Protein AF-A0A5N6Z029-F1 (afdb_monomer_lite)

Structure (mmCIF, N/CA/C/O backbone):
data_AF-A0A5N6Z029-F1
#
_entry.id   AF-A0A5N6Z029-F1
#
loop_
_atom_site.group_PDB
_atom_site.id
_atom_site.type_symbol
_atom_site.label_atom_id
_atom_site.label_alt_id
_atom_site.label_comp_id
_atom_site.label_asym_id
_atom_site.label_entity_id
_atom_site.label_seq_id
_atom_site.pdbx_PDB_ins_code
_atom_site.Cartn_x
_atom_site.Cartn_y
_atom_site.Cartn_z
_atom_site.occupancy
_atom_site.B_iso_or_equiv
_atom_site.auth_seq_id
_atom_site.auth_comp_id
_atom_site.auth_asym_id
_atom_site.auth_atom_id
_atom_site.pdbx_PDB_model_num
ATOM 1 N N . MET A 1 1 ? 11.934 7.387 -25.093 1.00 68.00 1 MET A N 1
ATOM 2 C CA . MET A 1 1 ? 11.137 6.535 -26.006 1.00 68.00 1 MET A CA 1
ATOM 3 C C . MET A 1 1 ? 11.506 5.071 -25.791 1.00 68.00 1 MET A C 1
ATOM 5 O O . MET A 1 1 ? 12.631 4.823 -25.368 1.00 68.00 1 MET A O 1
ATOM 9 N N . ALA A 1 2 ? 10.581 4.134 -26.029 1.00 79.44 2 ALA A N 1
ATOM 10 C CA . ALA A 1 2 ? 10.866 2.696 -25.966 1.00 79.44 2 ALA A CA 1
ATOM 11 C C . ALA A 1 2 ? 11.813 2.278 -27.101 1.00 79.44 2 ALA A C 1
ATOM 13 O O . ALA A 1 2 ? 11.759 2.839 -28.198 1.00 79.44 2 ALA A O 1
ATOM 14 N N . THR A 1 3 ? 12.687 1.305 -26.847 1.00 85.62 3 THR A N 1
ATOM 15 C CA . THR A 1 3 ? 13.602 0.797 -27.880 1.00 85.62 3 THR A CA 1
ATOM 16 C C . THR A 1 3 ? 12.872 -0.145 -28.841 1.00 85.62 3 THR A C 1
ATOM 18 O O . THR A 1 3 ? 11.828 -0.708 -28.508 1.00 85.62 3 THR A O 1
ATOM 21 N N . LYS A 1 4 ? 13.437 -0.370 -30.039 1.00 92.12 4 LYS A N 1
ATOM 22 C CA . LYS A 1 4 ? 12.912 -1.372 -30.989 1.00 92.12 4 LYS A CA 1
ATOM 23 C C . LYS A 1 4 ? 12.790 -2.758 -30.337 1.00 92.12 4 LYS A C 1
ATOM 25 O O . LYS A 1 4 ? 11.787 -3.435 -30.540 1.00 92.12 4 LYS A O 1
ATOM 30 N N . LEU A 1 5 ? 13.773 -3.129 -29.511 1.00 93.56 5 LEU A N 1
ATOM 31 C CA . LEU A 1 5 ? 13.782 -4.385 -28.760 1.00 93.56 5 LEU A CA 1
ATOM 32 C C . LEU A 1 5 ? 12.652 -4.456 -27.723 1.00 93.56 5 LEU A C 1
ATOM 34 O O . LEU A 1 5 ? 11.941 -5.453 -27.677 1.00 93.56 5 LEU A O 1
ATOM 38 N N . GLU A 1 6 ? 12.437 -3.398 -26.932 1.00 93.44 6 GLU A N 1
ATOM 39 C CA . GLU A 1 6 ? 11.331 -3.354 -25.962 1.00 93.44 6 GLU A CA 1
ATOM 40 C C . GLU A 1 6 ? 9.976 -3.537 -26.656 1.00 93.44 6 GLU A C 1
ATOM 42 O O . GLU A 1 6 ? 9.161 -4.352 -26.226 1.00 93.44 6 GLU A O 1
ATOM 47 N N . ASN A 1 7 ? 9.759 -2.834 -27.772 1.00 93.00 7 ASN A N 1
ATOM 48 C CA . ASN A 1 7 ? 8.523 -2.949 -28.545 1.00 93.00 7 ASN A CA 1
ATOM 49 C C . ASN A 1 7 ? 8.321 -4.363 -29.108 1.00 93.00 7 ASN A C 1
ATOM 51 O O . ASN A 1 7 ? 7.192 -4.850 -29.135 1.00 93.00 7 ASN A O 1
ATOM 55 N N . ALA A 1 8 ? 9.395 -5.032 -29.540 1.00 96.06 8 ALA A N 1
ATOM 56 C CA . ALA A 1 8 ? 9.330 -6.416 -30.000 1.00 96.06 8 ALA A CA 1
ATOM 57 C C . ALA A 1 8 ? 8.941 -7.375 -28.863 1.00 96.06 8 ALA A C 1
ATOM 59 O O . ALA A 1 8 ? 8.039 -8.190 -29.041 1.00 96.06 8 ALA A O 1
ATOM 60 N N . LEU A 1 9 ? 9.545 -7.234 -27.676 1.00 96.38 9 LEU A N 1
ATOM 61 C CA . LEU A 1 9 ? 9.213 -8.057 -26.505 1.00 96.38 9 LEU A CA 1
ATOM 62 C C . LEU A 1 9 ? 7.741 -7.914 -26.101 1.00 96.38 9 LEU A C 1
ATOM 64 O O . LEU A 1 9 ? 7.070 -8.918 -25.868 1.00 96.38 9 LEU A O 1
ATOM 68 N N . VAL A 1 10 ? 7.220 -6.683 -26.077 1.00 93.81 10 VAL A N 1
ATOM 69 C CA . VAL A 1 10 ? 5.804 -6.420 -25.770 1.00 93.81 10 VAL A CA 1
ATOM 70 C C . VAL A 1 10 ? 4.882 -7.063 -26.812 1.00 93.81 10 VAL A C 1
ATOM 72 O O . VAL A 1 10 ? 3.924 -7.731 -26.432 1.00 93.81 10 VAL A O 1
ATOM 75 N N . LYS A 1 11 ? 5.185 -6.923 -28.113 1.00 94.88 11 LYS A N 1
ATOM 76 C CA . LYS A 1 11 ? 4.395 -7.534 -29.202 1.00 94.88 11 LYS A CA 1
ATOM 77 C C . LYS A 1 11 ? 4.387 -9.064 -29.152 1.00 94.88 11 LYS A C 1
ATOM 79 O O . LYS A 1 11 ? 3.383 -9.671 -29.496 1.00 94.88 11 LYS A O 1
ATOM 84 N N . LEU A 1 12 ? 5.481 -9.675 -28.701 1.00 96.75 12 LEU A N 1
ATOM 85 C CA . LEU A 1 12 ? 5.615 -11.127 -28.538 1.00 96.75 12 LEU A CA 1
ATOM 86 C C . LEU A 1 12 ? 5.031 -11.649 -27.210 1.00 96.75 12 LEU A C 1
ATOM 88 O O . LEU A 1 12 ? 5.248 -12.808 -26.859 1.00 96.75 12 LEU A O 1
ATOM 92 N N . GLY A 1 13 ? 4.356 -10.800 -26.425 1.00 94.19 13 GLY A N 1
ATOM 93 C CA . GLY A 1 13 ? 3.793 -11.174 -25.123 1.00 94.19 13 GLY A CA 1
ATOM 94 C C . GLY A 1 13 ? 4.841 -11.434 -24.034 1.00 94.19 13 GLY A C 1
ATOM 95 O O . GLY A 1 13 ? 4.511 -11.923 -22.957 1.00 94.19 13 GLY A O 1
ATOM 96 N N . LYS A 1 14 ? 6.115 -11.094 -24.264 1.00 95.75 14 LYS A N 1
ATOM 97 C CA . LYS A 1 14 ? 7.227 -11.303 -23.324 1.00 95.75 14 LYS A CA 1
ATOM 98 C C . LYS A 1 14 ? 7.316 -10.153 -22.311 1.00 95.75 14 LYS A C 1
ATOM 100 O O . LYS A 1 14 ? 8.338 -9.475 -22.213 1.00 95.75 14 LYS A O 1
ATOM 105 N N . GLN A 1 15 ? 6.238 -9.931 -21.553 1.00 93.31 15 GLN A N 1
ATOM 106 C CA . GLN A 1 15 ? 6.108 -8.789 -20.632 1.00 93.31 15 GLN A CA 1
ATOM 107 C C . GLN A 1 15 ? 7.202 -8.760 -19.554 1.00 93.31 15 GLN A C 1
ATOM 109 O O . GLN A 1 15 ? 7.801 -7.711 -19.334 1.00 93.31 15 GLN A O 1
ATOM 114 N N . THR A 1 16 ? 7.534 -9.901 -18.942 1.00 94.56 16 THR A N 1
ATOM 115 C CA . THR A 1 16 ? 8.597 -9.990 -17.922 1.00 94.56 16 THR A CA 1
ATOM 116 C C . THR A 1 16 ? 9.957 -9.569 -18.479 1.00 94.56 16 THR A C 1
ATOM 118 O O . THR A 1 16 ? 10.664 -8.769 -17.872 1.00 94.56 16 THR A O 1
ATOM 121 N N . TRP A 1 17 ? 10.304 -10.020 -19.688 1.00 96.69 17 TRP A N 1
ATOM 122 C CA . TRP A 1 17 ? 11.535 -9.605 -20.367 1.00 96.69 17 TRP A CA 1
ATOM 123 C C . TRP A 1 17 ? 11.539 -8.108 -20.688 1.00 96.69 17 TRP A C 1
ATOM 125 O O . TRP A 1 17 ? 12.564 -7.445 -20.526 1.00 96.69 17 TRP A O 1
ATOM 135 N N . ALA A 1 18 ? 10.394 -7.553 -21.098 1.00 96.94 18 ALA A N 1
ATOM 136 C CA . ALA A 1 18 ? 10.259 -6.113 -21.293 1.00 96.94 18 ALA A CA 1
ATOM 137 C C . ALA A 1 18 ? 10.476 -5.340 -19.978 1.00 96.94 18 ALA A C 1
ATOM 139 O O . ALA A 1 18 ? 11.129 -4.296 -19.995 1.00 96.94 18 ALA A O 1
ATOM 140 N N . GLN A 1 19 ? 9.998 -5.857 -18.839 1.00 96.62 19 GLN A N 1
ATOM 141 C CA . GLN A 1 19 ? 10.246 -5.256 -17.525 1.00 96.62 19 GLN A CA 1
ATOM 142 C C . GLN A 1 19 ? 11.720 -5.329 -17.111 1.00 96.62 19 GLN A C 1
ATOM 144 O O . GLN A 1 19 ? 12.276 -4.307 -16.706 1.00 96.62 19 GLN A O 1
ATOM 149 N N . HIS A 1 20 ? 12.394 -6.469 -17.299 1.00 96.62 20 HIS A N 1
ATOM 150 C CA . HIS A 1 20 ? 13.843 -6.571 -17.071 1.00 96.62 20 HIS A CA 1
ATOM 151 C C . HIS A 1 20 ? 14.628 -5.570 -17.925 1.00 96.62 20 HIS A C 1
ATOM 153 O O . HIS A 1 20 ? 15.511 -4.879 -17.416 1.00 96.62 20 HIS A O 1
ATOM 159 N N . LEU A 1 21 ? 14.275 -5.425 -19.207 1.00 95.69 21 LEU A N 1
ATOM 160 C CA . LEU A 1 21 ? 14.913 -4.449 -20.088 1.00 95.69 21 LEU A CA 1
ATOM 161 C C . LEU A 1 21 ? 14.695 -3.009 -19.599 1.00 95.69 21 LEU A C 1
ATOM 163 O O . LEU A 1 21 ? 15.640 -2.221 -19.587 1.00 95.69 21 LEU A O 1
ATOM 167 N N . ARG A 1 22 ? 13.479 -2.654 -19.163 1.00 95.19 22 ARG A N 1
ATOM 168 C CA . ARG A 1 22 ? 13.195 -1.329 -18.583 1.00 95.19 22 ARG A CA 1
ATOM 169 C C . ARG A 1 22 ? 13.990 -1.088 -17.307 1.00 95.19 22 ARG A C 1
ATOM 171 O O . ARG A 1 22 ? 14.482 0.019 -17.116 1.00 95.19 22 ARG A O 1
ATOM 178 N N . HIS A 1 23 ? 14.152 -2.105 -16.465 1.00 94.69 23 HIS A N 1
ATOM 179 C CA . HIS A 1 23 ? 14.965 -2.004 -15.259 1.00 94.69 23 HIS A CA 1
ATOM 180 C C . HIS A 1 23 ? 16.445 -1.749 -15.592 1.00 94.69 23 HIS A C 1
ATOM 182 O O . HIS A 1 23 ? 17.033 -0.801 -15.076 1.00 94.69 23 HIS A O 1
ATOM 188 N N . ILE A 1 24 ? 17.022 -2.495 -16.539 1.00 93.44 24 ILE A N 1
ATOM 189 C CA . ILE A 1 24 ? 18.402 -2.273 -17.009 1.00 93.44 24 ILE A CA 1
ATOM 190 C C . ILE A 1 24 ? 18.562 -0.862 -17.588 1.00 93.44 24 ILE A C 1
ATOM 192 O O . ILE A 1 24 ? 19.513 -0.154 -17.258 1.00 93.44 24 ILE A O 1
ATOM 196 N N . GLN A 1 25 ? 17.615 -0.415 -18.417 1.00 92.25 25 GLN A N 1
ATOM 197 C CA . GLN A 1 25 ? 17.622 0.945 -18.962 1.00 92.25 25 GLN A CA 1
ATOM 198 C C . GLN A 1 25 ? 17.470 2.016 -17.873 1.00 92.25 25 GLN A C 1
ATOM 200 O O . GLN A 1 25 ? 18.025 3.100 -18.017 1.00 92.25 25 GLN A O 1
ATOM 205 N N . HIS A 1 26 ? 16.731 1.742 -16.796 1.00 90.88 26 HIS A N 1
ATOM 206 C CA . HIS A 1 26 ? 16.630 2.643 -15.645 1.00 90.88 26 HIS A CA 1
ATOM 207 C C . HIS A 1 26 ? 17.972 2.765 -14.908 1.00 90.88 26 HIS A C 1
ATOM 209 O O . HIS A 1 26 ? 18.378 3.866 -14.549 1.00 90.88 26 HIS A O 1
ATOM 215 N N . LEU A 1 27 ? 18.684 1.649 -14.719 1.00 89.62 27 LEU A N 1
ATOM 216 C CA . LEU A 1 27 ? 19.949 1.611 -13.977 1.00 89.62 27 LEU A CA 1
ATOM 217 C C . LEU A 1 27 ? 21.161 2.125 -14.764 1.00 89.62 27 LEU A C 1
ATOM 219 O O . LEU A 1 27 ? 22.055 2.740 -14.178 1.00 89.62 27 LEU A O 1
ATOM 223 N N . HIS A 1 28 ? 21.208 1.852 -16.067 1.00 89.38 28 HIS A N 1
ATOM 224 C CA . HIS A 1 28 ? 22.395 2.066 -16.906 1.00 89.38 28 HIS A CA 1
ATOM 225 C C . HIS A 1 28 ? 22.134 2.959 -18.120 1.00 89.38 28 HIS A C 1
ATOM 227 O O . HIS A 1 28 ? 23.061 3.286 -18.858 1.00 89.38 28 HIS A O 1
ATOM 233 N N . GLY A 1 29 ? 20.881 3.340 -18.366 1.00 82.94 29 GLY A N 1
ATOM 234 C CA . GLY A 1 29 ? 20.528 4.150 -19.520 1.00 82.94 29 GLY A CA 1
ATOM 235 C C . GLY A 1 29 ? 20.915 5.624 -19.366 1.00 82.94 29 GLY A C 1
ATOM 236 O O . GLY A 1 29 ? 21.160 6.114 -18.262 1.00 82.94 29 GLY A O 1
ATOM 237 N N . PRO A 1 30 ? 20.886 6.379 -20.476 1.00 76.88 30 PRO A N 1
ATOM 238 C CA . PRO A 1 30 ? 21.250 7.796 -20.496 1.00 76.88 30 PRO A CA 1
ATOM 239 C C . PRO A 1 30 ? 20.305 8.688 -19.669 1.00 76.88 30 PRO A C 1
ATOM 241 O O . PRO A 1 30 ? 20.604 9.856 -19.444 1.00 76.88 30 PRO A O 1
ATOM 244 N N . GLN A 1 31 ? 19.157 8.164 -19.220 1.00 71.88 31 GLN A N 1
ATOM 245 C CA . GLN A 1 31 ? 18.212 8.868 -18.348 1.00 71.88 31 GLN A CA 1
ATOM 246 C C . GLN A 1 31 ? 18.479 8.675 -16.845 1.00 71.88 31 GLN A C 1
ATOM 248 O O . GLN A 1 31 ? 17.786 9.306 -16.051 1.00 71.88 31 GLN A O 1
ATOM 253 N N . LYS A 1 32 ? 19.472 7.866 -16.440 1.00 71.44 32 LYS A N 1
ATOM 254 C CA . LYS A 1 32 ? 19.777 7.577 -15.023 1.00 71.44 32 LYS A CA 1
ATOM 255 C C . LYS A 1 32 ? 19.936 8.842 -14.168 1.00 71.44 32 LYS A C 1
ATOM 257 O O . LYS A 1 32 ? 19.459 8.892 -13.044 1.00 71.44 32 LYS A O 1
ATOM 262 N N . THR A 1 33 ? 20.593 9.871 -14.700 1.00 61.22 33 THR A N 1
ATOM 263 C CA . THR A 1 33 ? 20.875 11.132 -13.989 1.00 61.22 33 THR A CA 1
ATOM 264 C C . THR A 1 33 ? 19.725 12.139 -14.037 1.00 61.22 33 THR A C 1
ATOM 266 O O . THR A 1 33 ? 19.813 13.193 -13.419 1.00 61.22 33 THR A O 1
ATOM 269 N N . LYS A 1 34 ? 18.653 11.834 -14.782 1.00 66.44 34 LYS A N 1
ATOM 270 C CA . LYS A 1 34 ? 17.475 12.699 -14.964 1.00 66.44 34 LYS A CA 1
ATOM 271 C C . LYS A 1 34 ? 16.227 12.162 -14.260 1.00 66.44 34 LYS A C 1
ATOM 273 O O . LYS A 1 34 ? 15.162 12.758 -14.389 1.00 66.44 34 LYS A O 1
ATOM 278 N N . SER A 1 35 ? 16.327 11.023 -13.574 1.00 74.25 35 SER A N 1
ATOM 279 C CA . SER A 1 35 ? 15.213 10.472 -12.807 1.00 74.25 35 SER A CA 1
ATOM 280 C C . SER A 1 35 ? 15.165 11.092 -11.421 1.00 74.25 35 SER A C 1
ATOM 282 O O . SER A 1 35 ? 16.190 11.151 -10.750 1.00 74.25 35 SER A O 1
ATOM 284 N N . ASP A 1 36 ? 13.969 11.456 -10.978 1.00 81.88 36 ASP A N 1
ATOM 285 C CA . ASP A 1 36 ? 13.671 11.661 -9.565 1.00 81.88 36 ASP A CA 1
ATOM 286 C C . ASP A 1 36 ? 13.908 10.333 -8.810 1.00 81.88 36 ASP A C 1
ATOM 288 O O . ASP A 1 36 ? 13.207 9.348 -9.087 1.00 81.88 36 ASP A O 1
ATOM 292 N N . PRO A 1 37 ? 14.939 10.252 -7.946 1.00 82.12 37 PRO A N 1
ATOM 293 C CA . PRO A 1 37 ? 15.314 9.006 -7.285 1.00 82.12 37 PRO A CA 1
ATOM 294 C C . PRO A 1 37 ? 14.320 8.599 -6.193 1.00 82.12 37 PRO A C 1
ATOM 296 O O . PRO A 1 37 ? 14.221 7.406 -5.892 1.00 82.12 37 PRO A O 1
ATOM 299 N N . ASP A 1 38 ? 13.566 9.560 -5.659 1.00 90.00 38 ASP A N 1
ATOM 300 C CA . ASP A 1 38 ? 12.660 9.375 -4.529 1.00 90.00 38 ASP A CA 1
ATOM 301 C C . ASP A 1 38 ? 11.236 9.046 -4.983 1.00 90.00 38 ASP A C 1
ATOM 303 O O . ASP A 1 38 ? 10.467 8.462 -4.225 1.00 90.00 38 ASP A O 1
ATOM 307 N N . TRP A 1 39 ? 10.899 9.282 -6.257 1.00 94.06 39 TRP A N 1
ATOM 308 C CA . TRP A 1 39 ? 9.574 8.958 -6.805 1.00 94.06 39 TRP A CA 1
ATOM 309 C C . TRP A 1 39 ? 9.081 7.539 -6.482 1.00 94.06 39 TRP A C 1
ATOM 311 O O . TRP A 1 39 ? 7.934 7.402 -6.047 1.00 94.06 39 TRP A O 1
ATOM 321 N N . PRO A 1 40 ? 9.894 6.469 -6.631 1.00 93.88 40 PRO A N 1
ATOM 322 C CA . PRO A 1 40 ? 9.461 5.129 -6.250 1.00 93.88 40 PRO A CA 1
ATOM 323 C C . PRO A 1 40 ? 9.132 5.007 -4.761 1.00 93.88 40 PRO A C 1
ATOM 325 O O . PRO A 1 40 ? 8.153 4.347 -4.422 1.00 93.88 40 PRO A O 1
ATOM 328 N N . LYS A 1 41 ? 9.938 5.630 -3.890 1.00 93.19 41 LYS A N 1
ATOM 329 C CA . LYS A 1 41 ? 9.728 5.608 -2.439 1.00 93.19 41 LYS A CA 1
ATOM 330 C C . LYS A 1 41 ? 8.411 6.292 -2.097 1.00 93.19 41 LYS A C 1
ATOM 332 O O . LYS A 1 41 ? 7.553 5.663 -1.485 1.00 93.19 41 LYS A O 1
ATOM 337 N N . ASP A 1 42 ? 8.217 7.516 -2.583 1.00 95.19 42 ASP A N 1
ATOM 338 C CA . ASP A 1 42 ? 7.019 8.312 -2.307 1.00 95.19 42 ASP A CA 1
ATOM 339 C C . ASP A 1 42 ? 5.745 7.568 -2.701 1.00 95.19 42 ASP A C 1
ATOM 341 O O . ASP A 1 42 ? 4.803 7.478 -1.921 1.00 95.19 42 ASP A O 1
ATOM 345 N N . ILE A 1 43 ? 5.721 6.982 -3.900 1.00 96.06 43 ILE A N 1
ATOM 346 C CA . ILE A 1 43 ? 4.546 6.257 -4.387 1.00 96.06 43 ILE A CA 1
ATOM 347 C C . ILE A 1 43 ? 4.257 5.014 -3.548 1.00 96.06 43 ILE A C 1
ATOM 349 O O . ILE A 1 43 ? 3.090 4.744 -3.272 1.00 96.06 43 ILE A O 1
ATOM 353 N N . ILE A 1 44 ? 5.281 4.261 -3.139 1.00 95.44 44 ILE A N 1
ATOM 354 C CA . ILE A 1 44 ? 5.109 3.071 -2.291 1.00 95.44 44 ILE A CA 1
ATOM 355 C C . ILE A 1 44 ? 4.604 3.470 -0.898 1.00 95.44 44 ILE A C 1
ATOM 357 O O . ILE A 1 44 ? 3.690 2.829 -0.367 1.00 95.44 44 ILE A O 1
ATOM 361 N N . LEU A 1 45 ? 5.171 4.529 -0.314 1.00 95.31 45 LEU A N 1
ATOM 362 C CA . LEU A 1 45 ? 4.788 5.028 1.006 1.00 95.31 45 LEU A CA 1
ATOM 363 C C . LEU A 1 45 ? 3.364 5.580 1.006 1.00 95.31 45 LEU A C 1
ATOM 365 O O . LEU A 1 45 ? 2.546 5.148 1.814 1.00 95.31 45 LEU A O 1
ATOM 369 N N . MET A 1 46 ? 3.035 6.465 0.066 1.00 96.62 46 MET A N 1
ATOM 370 C CA . MET A 1 46 ? 1.704 7.064 -0.039 1.00 96.62 46 MET A CA 1
ATOM 371 C C . MET A 1 46 ? 0.620 6.013 -0.298 1.00 96.62 46 MET A C 1
ATOM 373 O O . MET A 1 46 ? -0.439 6.046 0.323 1.00 96.62 46 MET A O 1
ATOM 377 N N . ASP A 1 47 ? 0.875 5.039 -1.174 1.00 96.38 47 ASP A N 1
ATOM 378 C CA . ASP A 1 47 ? -0.049 3.926 -1.418 1.00 96.38 47 ASP A CA 1
ATOM 379 C C . ASP A 1 47 ? -0.217 3.031 -0.171 1.00 96.38 47 ASP A C 1
ATOM 381 O O . ASP A 1 47 ? -1.323 2.572 0.130 1.00 96.38 47 ASP A O 1
ATOM 385 N N . THR A 1 48 ? 0.849 2.836 0.612 1.00 95.62 48 THR A N 1
ATOM 386 C CA . THR A 1 48 ? 0.782 2.136 1.905 1.00 95.62 48 THR A CA 1
ATOM 387 C C . THR A 1 48 ? -0.036 2.914 2.932 1.00 95.62 48 THR A C 1
ATOM 389 O O . THR A 1 48 ? -0.903 2.324 3.572 1.00 95.62 48 THR A O 1
ATOM 392 N N . GLN A 1 49 ? 0.147 4.228 3.029 1.00 96.38 49 GLN A N 1
ATOM 393 C CA . GLN A 1 49 ? -0.622 5.097 3.923 1.00 96.38 49 GLN A CA 1
ATOM 394 C C . GLN A 1 49 ? -2.106 5.174 3.522 1.00 96.38 49 GLN A C 1
ATOM 396 O O . GLN A 1 49 ? -2.987 5.092 4.378 1.00 96.38 49 GLN A 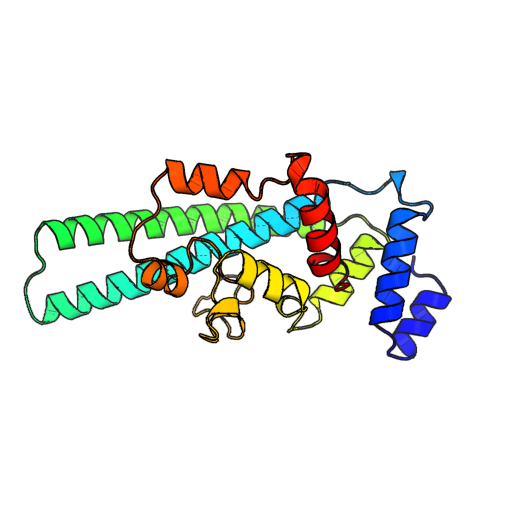O 1
ATOM 401 N N . LEU A 1 50 ? -2.420 5.243 2.221 1.00 97.69 50 LEU A N 1
ATOM 402 C CA . LEU A 1 50 ? -3.804 5.162 1.733 1.00 97.69 50 LEU A CA 1
ATOM 403 C C . LEU A 1 50 ? -4.448 3.825 2.122 1.00 97.69 50 LEU A C 1
ATOM 405 O O . LEU A 1 50 ? -5.607 3.798 2.547 1.00 97.69 50 LEU A O 1
ATOM 409 N N . ARG A 1 51 ? -3.698 2.716 2.026 1.00 96.44 51 ARG A N 1
ATOM 410 C CA . ARG A 1 51 ? -4.147 1.407 2.520 1.00 96.44 51 ARG A CA 1
ATOM 411 C C . ARG A 1 51 ? -4.325 1.374 4.032 1.00 96.44 51 ARG A C 1
ATOM 413 O O . ARG A 1 51 ? -5.283 0.751 4.475 1.00 96.44 51 ARG A O 1
ATOM 420 N N . GLU A 1 52 ? -3.427 1.977 4.807 1.00 96.31 52 GLU A N 1
ATOM 421 C CA . GLU A 1 52 ? -3.546 2.067 6.269 1.00 96.31 52 GLU A CA 1
ATOM 422 C C . GLU A 1 52 ? -4.832 2.772 6.670 1.00 96.31 52 GLU A C 1
ATOM 424 O O . GLU A 1 52 ? -5.620 2.209 7.429 1.00 96.31 52 GLU A O 1
ATOM 429 N N . ILE A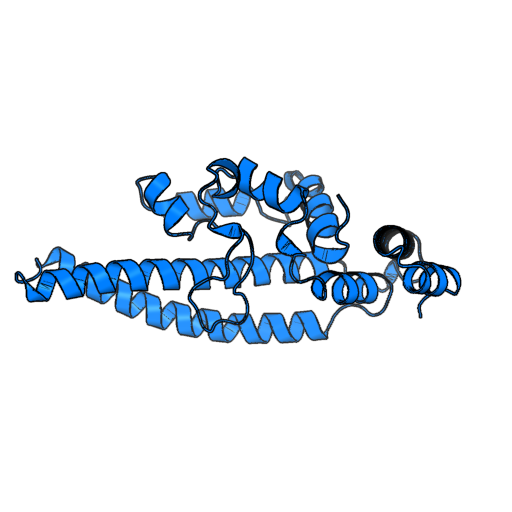 1 53 ? -5.095 3.940 6.083 1.00 97.56 53 ILE A N 1
ATOM 430 C CA . ILE A 1 53 ? -6.320 4.697 6.340 1.00 97.56 53 ILE A CA 1
ATOM 431 C C . ILE A 1 53 ? -7.552 3.870 5.959 1.00 97.56 53 ILE A C 1
ATOM 433 O O . ILE A 1 53 ? -8.461 3.721 6.772 1.00 97.56 53 ILE A O 1
ATOM 437 N N . GLY A 1 54 ? -7.570 3.279 4.759 1.00 97.00 54 GLY A N 1
ATOM 438 C CA . GLY A 1 54 ? -8.699 2.461 4.308 1.00 97.00 54 GLY A CA 1
ATOM 439 C C . GLY A 1 54 ? -8.943 1.234 5.193 1.00 97.00 54 GLY A C 1
ATOM 440 O O . GLY A 1 54 ? -10.084 0.907 5.502 1.00 97.00 54 GLY A O 1
ATOM 441 N N . GLN A 1 55 ? -7.882 0.564 5.647 1.00 97.06 55 GLN A N 1
ATOM 442 C CA . GLN A 1 55 ? -7.991 -0.599 6.533 1.00 97.06 55 GLN A CA 1
ATOM 443 C C . GLN A 1 55 ? -8.480 -0.225 7.930 1.00 97.06 55 GLN A C 1
ATOM 445 O O . GLN A 1 55 ? -9.315 -0.943 8.485 1.00 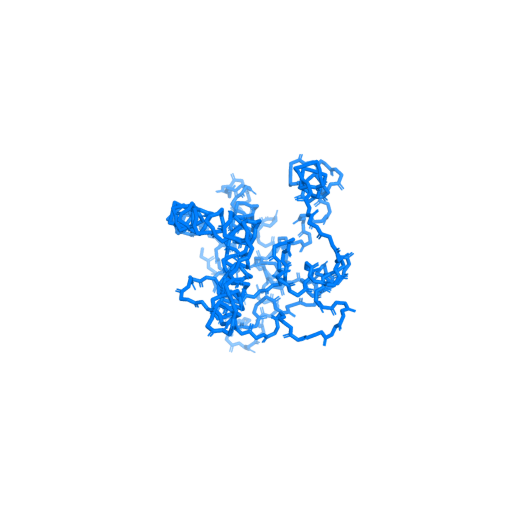97.06 55 GLN A O 1
ATOM 450 N N . ARG A 1 56 ? -8.018 0.913 8.462 1.00 97.19 56 ARG A N 1
ATOM 451 C CA . ARG A 1 56 ? -8.510 1.446 9.730 1.00 97.19 56 ARG A CA 1
ATOM 452 C C . ARG A 1 56 ? -9.983 1.825 9.634 1.00 97.19 56 ARG A C 1
ATOM 454 O O . ARG A 1 56 ? -10.750 1.453 10.514 1.00 97.19 56 ARG A O 1
ATOM 461 N N . GLU A 1 57 ? -10.379 2.509 8.561 1.00 97.62 57 GLU A N 1
ATOM 462 C CA . GLU A 1 57 ? -11.768 2.907 8.310 1.00 97.62 57 GLU A CA 1
ATOM 463 C C . GLU A 1 57 ? -12.700 1.687 8.281 1.00 97.62 57 GLU A C 1
ATOM 465 O O . GLU A 1 57 ? -13.729 1.686 8.953 1.00 97.62 57 GLU A O 1
ATOM 470 N N . ILE A 1 58 ? -12.313 0.624 7.566 1.00 97.06 58 ILE A N 1
ATOM 471 C CA . ILE A 1 58 ? -13.083 -0.629 7.499 1.00 97.06 58 ILE A CA 1
ATOM 472 C C . ILE A 1 58 ? -13.232 -1.249 8.885 1.00 97.06 58 ILE A C 1
ATOM 474 O O . ILE A 1 58 ? -14.350 -1.550 9.293 1.00 97.06 58 ILE A O 1
ATOM 478 N N . TYR A 1 59 ? -12.130 -1.387 9.628 1.00 97.12 59 TYR A N 1
ATOM 479 C CA . TYR A 1 59 ? -12.185 -1.918 10.988 1.00 97.12 59 TYR A CA 1
ATOM 480 C C . TYR A 1 59 ? -13.133 -1.095 11.869 1.00 97.12 59 TYR A C 1
ATOM 482 O O . TYR A 1 59 ? -14.011 -1.654 12.510 1.00 97.12 59 TYR A O 1
ATOM 490 N N . LEU A 1 60 ? -13.006 0.235 11.869 1.00 97.62 60 LEU A N 1
ATOM 491 C CA . LEU A 1 60 ? -13.864 1.099 12.681 1.00 97.62 60 LEU A CA 1
ATOM 492 C C . LEU A 1 60 ? -15.343 0.950 12.317 1.00 97.62 60 LEU A C 1
ATOM 494 O O . LEU A 1 60 ? -16.181 0.874 13.208 1.00 97.62 60 LEU A O 1
ATOM 498 N N . ARG A 1 61 ? -15.672 0.862 11.025 1.00 97.50 61 ARG A N 1
ATOM 499 C CA . ARG A 1 61 ? -17.052 0.644 10.569 1.00 97.50 61 ARG A CA 1
ATOM 500 C C . ARG A 1 61 ? -17.602 -0.712 11.008 1.00 97.50 61 ARG A C 1
ATOM 502 O O . ARG A 1 61 ? -18.762 -0.774 11.408 1.00 97.50 61 ARG A O 1
ATOM 509 N N . GLU A 1 62 ? -16.793 -1.772 10.950 1.00 96.81 62 GLU A N 1
ATOM 510 C CA . GLU A 1 62 ? -17.165 -3.102 11.455 1.00 96.81 62 GLU A CA 1
ATOM 511 C C . GLU A 1 62 ? -17.500 -3.047 12.954 1.00 96.81 62 GLU A C 1
ATOM 513 O O . GLU A 1 62 ? -18.572 -3.497 13.361 1.00 96.81 62 GLU A O 1
ATOM 518 N N . GLU A 1 63 ? -16.625 -2.443 13.763 1.00 96.38 63 GLU A N 1
ATOM 519 C CA . GLU A 1 63 ? -16.801 -2.380 15.219 1.00 96.38 63 GLU A CA 1
ATOM 520 C C . GLU A 1 63 ? -17.960 -1.457 15.634 1.00 96.38 63 GLU A C 1
ATOM 522 O O . GLU A 1 63 ? -18.742 -1.799 16.521 1.00 96.38 63 GLU A O 1
ATOM 527 N N . ILE A 1 64 ? -18.135 -0.311 14.963 1.00 96.88 64 ILE A N 1
ATOM 528 C CA . ILE A 1 64 ? -19.289 0.575 15.187 1.00 96.88 64 ILE A CA 1
ATOM 529 C C . ILE A 1 64 ? -20.587 -0.157 14.855 1.00 96.88 64 ILE A C 1
ATOM 531 O O . ILE A 1 64 ? -21.532 -0.112 15.639 1.00 96.88 64 ILE A O 1
ATOM 535 N N . LYS A 1 65 ? -20.642 -0.861 13.718 1.00 96.25 65 LYS A N 1
ATOM 536 C CA . LYS A 1 65 ? -21.826 -1.636 13.329 1.00 96.25 65 LYS A CA 1
ATOM 537 C C . LYS A 1 65 ? -22.161 -2.702 14.375 1.00 96.25 65 LYS A C 1
ATOM 539 O O . LYS A 1 65 ? -23.339 -2.894 14.677 1.00 96.25 65 LYS A O 1
ATOM 544 N N . ALA A 1 66 ? -21.150 -3.368 14.933 1.00 95.38 66 ALA A N 1
ATOM 545 C CA . ALA A 1 66 ? -21.340 -4.344 16.001 1.00 95.38 66 ALA A CA 1
ATOM 546 C C . ALA A 1 66 ? -21.921 -3.696 17.272 1.00 95.38 66 ALA A C 1
ATOM 548 O O . ALA A 1 66 ? -22.925 -4.183 17.788 1.00 95.38 66 ALA A O 1
ATOM 549 N N . LEU A 1 67 ? -21.367 -2.564 17.724 1.00 95.12 67 LEU A N 1
ATOM 550 C CA . LEU A 1 67 ? -21.878 -1.845 18.900 1.00 95.12 67 LEU A CA 1
ATOM 551 C C . LEU A 1 67 ? -23.298 -1.303 18.699 1.00 95.12 67 LEU A C 1
ATOM 553 O O . LEU A 1 67 ? -24.131 -1.440 19.587 1.00 95.12 67 LEU A O 1
ATOM 557 N N . VAL A 1 68 ? -23.601 -0.727 17.535 1.00 93.50 68 VAL A N 1
ATOM 558 C CA . VAL A 1 68 ? -24.954 -0.228 17.229 1.00 93.50 68 VAL A CA 1
ATOM 559 C C . VAL A 1 68 ? -25.968 -1.371 17.206 1.00 93.50 68 VAL A C 1
ATOM 561 O O . VAL A 1 68 ? -27.096 -1.196 17.656 1.00 93.50 68 VAL A O 1
ATOM 564 N N . SER A 1 69 ? -25.573 -2.549 16.716 1.00 94.12 69 SER A N 1
ATOM 565 C CA . SER A 1 69 ? -26.438 -3.736 16.758 1.00 94.12 69 SER A CA 1
ATOM 566 C C . SER A 1 69 ? -26.689 -4.184 18.202 1.00 94.12 69 SER A C 1
ATOM 568 O O . SER A 1 69 ? -27.820 -4.494 18.552 1.00 94.12 69 SER A O 1
ATOM 570 N N . GLN A 1 70 ? -25.666 -4.140 19.062 1.00 92.56 70 GLN A N 1
ATOM 571 C CA . GLN A 1 70 ? -25.801 -4.445 20.490 1.00 92.56 70 GLN A CA 1
ATOM 572 C C . GLN A 1 70 ? -26.711 -3.444 21.223 1.00 92.56 70 GLN A C 1
ATOM 574 O O . GLN A 1 70 ? -27.491 -3.850 22.081 1.00 92.56 70 GLN A O 1
ATOM 579 N N . GLU A 1 71 ? -26.648 -2.154 20.880 1.00 91.69 71 GLU A N 1
ATOM 580 C CA . GLU A 1 71 ? -27.482 -1.112 21.498 1.00 91.69 71 GLU A CA 1
ATOM 581 C C . GLU A 1 71 ? -28.988 -1.352 21.305 1.00 91.69 71 GLU A C 1
ATOM 583 O O . GLU A 1 71 ? -29.791 -0.995 22.168 1.00 91.69 71 GLU A O 1
ATOM 588 N N . GLN A 1 72 ? -29.371 -1.984 20.188 1.00 90.50 72 GLN A N 1
ATOM 589 C CA . GLN A 1 72 ? -30.763 -2.354 19.906 1.00 90.50 72 GLN A CA 1
ATOM 590 C C . GLN A 1 72 ? -31.295 -3.412 20.883 1.00 90.50 72 GLN A C 1
ATOM 592 O O . GLN A 1 72 ? -32.500 -3.464 21.123 1.00 90.50 72 GLN A O 1
ATOM 597 N N . GLU A 1 73 ? -30.413 -4.243 21.442 1.00 92.19 73 GLU A N 1
ATOM 598 C CA . GLU A 1 73 ? -30.763 -5.311 22.383 1.00 92.19 73 GLU A CA 1
ATOM 599 C C . GLU A 1 73 ? -30.654 -4.850 23.841 1.00 92.19 73 GLU A C 1
ATOM 601 O O . GLU A 1 73 ? -31.495 -5.196 24.672 1.00 92.19 73 GLU A O 1
ATOM 606 N N . ALA A 1 74 ? -29.624 -4.064 24.163 1.00 92.38 74 ALA A N 1
ATOM 607 C CA . ALA A 1 74 ? -29.389 -3.545 25.502 1.00 92.38 74 ALA A CA 1
ATOM 608 C C . ALA A 1 74 ? -28.653 -2.196 25.458 1.00 92.38 74 ALA A C 1
ATOM 610 O O . ALA A 1 74 ? -27.762 -2.014 24.630 1.00 92.38 74 ALA A O 1
ATOM 611 N N . PRO A 1 75 ? -28.939 -1.262 26.386 1.00 93.88 75 PRO A N 1
ATOM 612 C CA . PRO A 1 75 ? -28.234 0.013 26.437 1.00 93.88 75 PRO A CA 1
ATOM 613 C C . PRO A 1 75 ? -26.717 -0.170 26.549 1.00 93.88 75 PRO A C 1
ATOM 615 O O . PRO A 1 75 ? -26.235 -0.895 27.420 1.00 93.88 75 PRO A O 1
ATOM 618 N N . LEU A 1 76 ? -25.966 0.557 25.718 1.00 94.75 76 LEU A N 1
ATOM 619 C CA . LEU A 1 76 ? -24.506 0.574 25.796 1.00 94.75 76 LEU A CA 1
ATOM 620 C C . L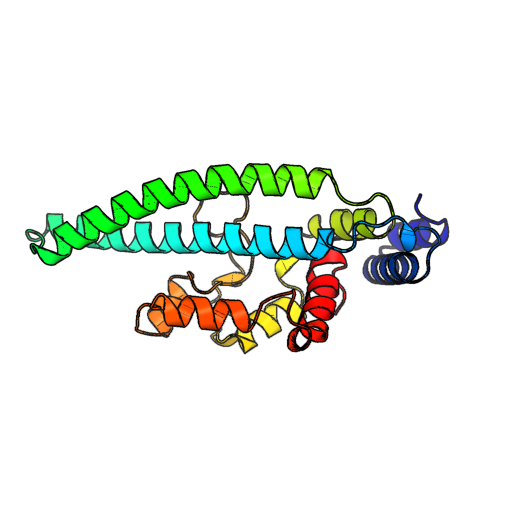EU A 1 76 ? -24.027 1.111 27.149 1.00 94.75 76 LEU A C 1
ATOM 622 O O . LEU A 1 76 ? -24.616 2.059 27.688 1.00 94.75 76 LEU A O 1
ATOM 626 N N . SER A 1 77 ? -22.924 0.552 27.651 1.00 95.69 77 SER A N 1
ATOM 627 C CA . SER A 1 77 ? -22.213 1.077 28.819 1.00 95.69 77 SER A CA 1
ATOM 628 C C . SER A 1 77 ? -21.628 2.466 28.537 1.00 95.69 77 SER A C 1
ATOM 630 O O . SER A 1 77 ? -21.458 2.879 27.384 1.00 95.69 77 SER A O 1
ATOM 632 N N . THR A 1 78 ? -21.281 3.198 29.594 1.00 95.69 78 THR A N 1
ATOM 633 C CA . THR A 1 78 ? -20.625 4.508 29.477 1.00 95.69 78 THR A CA 1
ATOM 634 C C . THR A 1 78 ? -19.323 4.415 28.674 1.00 95.69 78 THR A C 1
ATOM 636 O O . THR A 1 78 ? -19.064 5.254 27.812 1.00 95.69 78 THR A O 1
ATOM 639 N N . GLU A 1 79 ? -18.535 3.363 28.897 1.00 95.81 79 GLU A N 1
ATOM 640 C CA . GLU A 1 79 ? -17.276 3.097 28.198 1.00 95.81 79 GLU A CA 1
ATOM 641 C C . GLU A 1 79 ? -17.515 2.810 26.714 1.00 95.81 79 GLU A C 1
ATOM 643 O O . GLU A 1 79 ? -16.816 3.358 25.861 1.00 95.81 79 GLU A O 1
ATOM 648 N N . GLN A 1 80 ? -18.531 2.004 26.390 1.00 95.69 80 GLN A N 1
ATOM 649 C CA . GLN A 1 80 ? -18.898 1.704 25.005 1.00 95.69 80 GLN A CA 1
ATOM 650 C C . GLN A 1 80 ? -19.353 2.962 24.258 1.00 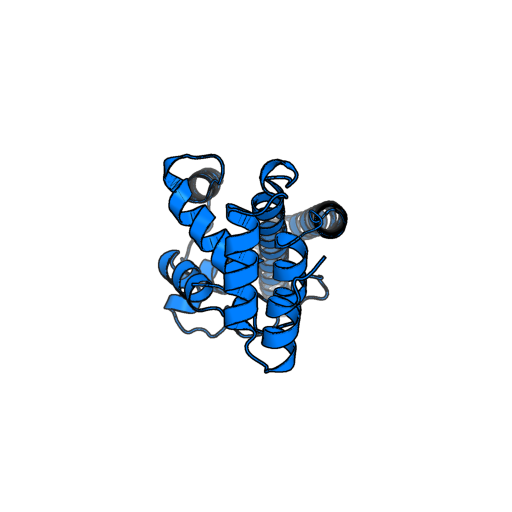95.69 80 GLN A C 1
ATOM 652 O O . GLN A 1 80 ? -18.914 3.192 23.132 1.00 95.69 80 GLN A O 1
ATOM 657 N N . ARG A 1 81 ? -20.161 3.825 24.890 1.00 95.06 81 ARG A N 1
ATOM 658 C CA . ARG A 1 81 ? -20.579 5.109 24.296 1.00 95.06 81 ARG A CA 1
ATOM 659 C C . ARG A 1 81 ? -19.397 6.047 24.070 1.00 95.06 81 ARG A C 1
ATOM 661 O O . ARG A 1 81 ? -19.296 6.661 23.009 1.00 95.06 81 ARG A O 1
ATOM 668 N N . ALA A 1 82 ? -18.481 6.136 25.036 1.00 96.25 82 ALA A N 1
ATOM 669 C CA . ALA A 1 82 ? -17.267 6.936 24.894 1.00 96.25 82 ALA A CA 1
ATOM 670 C C . ALA A 1 82 ? -16.372 6.412 23.756 1.00 96.25 82 ALA A C 1
ATOM 672 O O . ALA A 1 82 ? -15.843 7.194 22.961 1.00 96.25 82 ALA A O 1
ATOM 673 N N . GLN A 1 83 ? -16.237 5.089 23.634 1.00 95.56 83 GLN A N 1
ATOM 674 C CA . GLN A 1 83 ? -15.457 4.459 22.571 1.00 95.56 83 GLN A CA 1
ATOM 675 C C . GLN A 1 83 ? -16.099 4.648 21.189 1.00 95.56 83 GLN A C 1
ATOM 677 O O . GLN A 1 83 ? -15.383 4.935 20.226 1.00 95.56 83 GLN A O 1
ATOM 682 N N . LEU A 1 84 ? -17.428 4.554 21.098 1.00 96.25 84 LEU A N 1
ATOM 683 C CA . LEU A 1 84 ? -18.196 4.846 19.888 1.00 96.25 84 LEU A CA 1
ATOM 684 C C . LEU A 1 84 ? -17.980 6.297 19.434 1.00 96.25 84 LEU A C 1
ATOM 686 O O . LEU A 1 84 ? -17.622 6.529 18.280 1.00 96.25 84 LEU A O 1
ATOM 690 N N . ALA A 1 85 ? -18.104 7.264 20.350 1.00 96.31 85 ALA A N 1
ATOM 691 C CA . ALA A 1 85 ? -17.850 8.674 20.053 1.00 96.31 85 ALA A CA 1
ATOM 692 C C . ALA A 1 85 ? -16.411 8.902 19.558 1.00 96.31 85 ALA A C 1
ATOM 694 O O . ALA A 1 85 ? -16.194 9.575 18.549 1.00 96.31 85 ALA A O 1
ATOM 695 N N . LYS A 1 86 ? -15.423 8.273 20.211 1.00 97.31 86 LYS A N 1
ATOM 696 C CA . LYS A 1 86 ? -14.015 8.332 19.793 1.00 97.31 86 LYS A CA 1
ATOM 697 C C . LYS A 1 86 ? -13.806 7.770 18.385 1.00 97.31 86 LYS A C 1
ATOM 699 O O . LYS A 1 86 ? -13.094 8.383 17.593 1.00 97.31 86 LYS A O 1
ATOM 704 N N . TRP A 1 87 ? -14.405 6.626 18.062 1.00 97.81 87 TRP A N 1
ATOM 705 C CA . TRP A 1 87 ? -14.294 6.036 16.725 1.00 97.81 87 TRP A CA 1
ATOM 706 C C . TRP A 1 87 ? -14.977 6.882 15.655 1.00 97.81 87 TRP A C 1
ATOM 708 O O . TRP A 1 87 ? -14.432 7.009 14.561 1.00 97.81 87 TRP A O 1
ATOM 718 N N . GLN A 1 88 ? -16.111 7.508 15.967 1.00 97.62 88 GLN A N 1
ATOM 719 C CA . GLN A 1 88 ? -16.783 8.408 15.034 1.00 97.62 88 GLN A CA 1
ATOM 720 C C . GLN A 1 88 ? -15.918 9.639 14.716 1.00 97.62 88 GLN A C 1
ATOM 722 O O . GLN A 1 88 ? -15.739 9.978 13.549 1.00 97.62 88 GLN A O 1
ATOM 727 N N . MET A 1 89 ? -15.298 10.247 15.734 1.00 98.06 89 MET A N 1
ATOM 728 C CA . MET A 1 89 ? -14.342 11.344 15.534 1.00 98.06 89 MET A CA 1
ATOM 729 C C . MET A 1 89 ? -13.113 10.906 14.724 1.00 98.06 89 MET A C 1
ATOM 731 O O . MET A 1 89 ? -12.606 11.663 13.895 1.00 98.06 89 MET A O 1
ATOM 735 N N . GLU A 1 90 ? -12.624 9.686 14.960 1.00 98.06 90 GLU A N 1
ATOM 736 C CA . GLU A 1 90 ? -11.497 9.122 14.215 1.00 98.06 90 GLU A CA 1
ATOM 737 C C . GLU A 1 90 ? -11.854 8.892 12.740 1.00 98.06 90 GLU A C 1
ATOM 739 O O . GLU A 1 90 ? -11.043 9.199 11.870 1.00 98.06 90 GLU A O 1
ATOM 744 N N . LEU A 1 91 ? -13.069 8.425 12.433 1.00 98.25 91 LEU A N 1
ATOM 745 C CA . LEU A 1 91 ? -13.547 8.288 11.054 1.00 98.25 91 LEU A CA 1
ATOM 746 C C . LEU A 1 91 ? -13.557 9.628 10.306 1.00 98.25 91 LEU A C 1
ATOM 748 O O . LEU A 1 91 ? -13.109 9.682 9.159 1.00 98.25 91 LEU A O 1
ATOM 752 N N . ASP A 1 92 ? -13.997 10.709 10.953 1.00 98.06 92 ASP A N 1
ATOM 753 C CA . ASP A 1 92 ? -13.995 12.047 10.346 1.00 98.06 92 ASP A CA 1
ATOM 754 C C . ASP A 1 92 ? -12.568 12.543 10.065 1.00 98.06 92 ASP A C 1
ATOM 756 O O . ASP A 1 92 ? -12.294 13.163 9.033 1.00 98.06 92 ASP A O 1
ATOM 760 N N . ASP A 1 93 ? -11.634 12.255 10.971 1.00 98.31 93 ASP A N 1
ATOM 761 C CA . ASP A 1 93 ? -10.220 12.580 10.793 1.00 98.31 93 ASP A CA 1
ATOM 762 C C . ASP A 1 93 ? -9.564 11.767 9.671 1.00 98.31 93 ASP A C 1
ATOM 764 O O . ASP A 1 93 ? -8.873 12.323 8.811 1.00 98.31 93 ASP A O 1
ATOM 768 N N . LEU A 1 94 ? -9.839 10.464 9.621 1.00 98.00 94 LEU A N 1
ATOM 769 C CA . LEU A 1 94 ? -9.380 9.579 8.554 1.00 98.00 94 LEU A CA 1
ATOM 770 C C . LEU A 1 94 ? -9.934 10.007 7.197 1.00 98.00 94 LEU A C 1
ATOM 772 O O . LEU A 1 94 ? -9.192 9.988 6.218 1.00 98.00 94 LEU A O 1
ATOM 776 N N . ALA A 1 95 ? -11.189 10.457 7.125 1.00 97.69 95 ALA A N 1
ATOM 777 C CA . ALA A 1 95 ? -11.770 10.974 5.891 1.00 97.69 95 ALA A CA 1
ATOM 778 C C . ALA A 1 95 ? -11.014 12.212 5.381 1.00 97.69 95 ALA A C 1
ATOM 780 O O . ALA A 1 95 ? -10.680 12.273 4.194 1.00 97.69 95 ALA A O 1
ATOM 781 N N . ARG A 1 96 ? -10.671 13.160 6.267 1.00 98.19 96 ARG A N 1
ATOM 782 C CA . ARG A 1 96 ? -9.857 14.340 5.913 1.00 98.19 96 ARG A CA 1
ATOM 783 C C . ARG A 1 96 ? -8.445 13.953 5.477 1.00 98.19 96 ARG A C 1
ATOM 785 O O . ARG A 1 96 ? -7.981 14.416 4.436 1.00 98.19 96 ARG A O 1
ATOM 792 N N . LYS A 1 97 ? -7.770 13.076 6.227 1.00 98.25 97 LYS A N 1
ATOM 793 C CA . LYS A 1 97 ? -6.423 12.581 5.883 1.00 98.25 97 LYS A CA 1
ATOM 794 C C . LYS A 1 97 ? -6.412 11.852 4.547 1.00 98.25 97 LYS A C 1
ATOM 796 O O . LYS A 1 97 ? -5.562 12.137 3.707 1.00 98.25 97 LYS A O 1
ATOM 801 N N . TYR A 1 98 ? -7.381 10.959 4.338 1.00 98.19 98 TYR A N 1
ATOM 802 C CA . TYR A 1 98 ? -7.552 10.239 3.081 1.00 98.19 98 TYR A CA 1
ATOM 803 C C . TYR A 1 98 ? -7.727 11.214 1.932 1.00 98.19 98 TYR A C 1
ATOM 805 O O . TYR A 1 98 ? -7.058 11.062 0.913 1.00 98.19 98 TYR A O 1
ATOM 813 N N . TRP A 1 99 ? -8.598 12.220 2.125 1.00 97.88 99 TRP A N 1
ATOM 814 C CA . TRP A 1 99 ? -8.786 13.294 1.169 1.00 97.88 99 TRP A CA 1
ATOM 815 C C . TRP A 1 99 ? -7.399 13.854 0.848 1.00 97.88 99 TRP A C 1
ATOM 817 O O . TRP A 1 99 ? -6.908 13.564 -0.240 1.00 97.88 99 TRP A O 1
ATOM 827 N N . HIS A 1 100 ? -6.713 14.560 1.749 1.00 98.25 100 HIS A N 1
ATOM 828 C CA . HIS A 1 100 ? -5.403 15.184 1.473 1.00 98.25 100 HIS A CA 1
ATOM 829 C C . HIS A 1 100 ? -4.414 14.266 0.737 1.00 98.25 100 HIS A C 1
ATOM 831 O O . HIS A 1 100 ? -3.996 14.600 -0.377 1.00 98.25 100 HIS A O 1
ATOM 837 N N . LEU A 1 101 ? -4.173 13.075 1.283 1.00 98.31 101 LEU A N 1
ATOM 838 C CA . LEU A 1 101 ? -3.209 12.121 0.751 1.00 98.31 101 LEU A CA 1
ATOM 839 C C . LEU A 1 101 ? -3.549 11.632 -0.664 1.00 98.31 101 LEU A C 1
ATOM 841 O O . LEU A 1 101 ? -2.651 11.455 -1.481 1.00 98.31 101 LEU A O 1
ATOM 845 N N . GLU A 1 102 ? -4.826 11.451 -1.006 1.00 97.81 102 GLU A N 1
ATOM 846 C CA . GLU A 1 102 ? -5.220 10.972 -2.337 1.00 97.81 102 GLU A CA 1
ATOM 847 C C . GLU A 1 102 ? -4.851 11.960 -3.459 1.00 97.81 102 GLU A C 1
ATOM 849 O O . GLU A 1 102 ? -4.402 11.536 -4.529 1.00 97.81 102 GLU A O 1
ATOM 854 N N . ARG A 1 103 ? -4.981 13.277 -3.229 1.00 98.00 103 ARG A N 1
ATOM 855 C CA . ARG A 1 103 ? -4.544 14.290 -4.216 1.00 98.00 103 ARG A CA 1
ATOM 856 C C . ARG A 1 103 ? -3.034 14.367 -4.310 1.00 98.00 103 ARG A C 1
ATOM 858 O O . ARG A 1 103 ? -2.510 14.532 -5.410 1.00 98.00 103 ARG A O 1
ATOM 865 N N . GLU A 1 104 ? -2.337 14.255 -3.185 1.00 98.12 104 GLU A N 1
ATOM 866 C CA . GLU A 1 104 ? -0.877 14.231 -3.192 1.00 98.12 104 GLU A CA 1
ATOM 867 C C . GLU A 1 104 ? -0.356 13.004 -3.938 1.00 98.12 104 GLU A C 1
ATOM 869 O O . GLU A 1 104 ? 0.512 13.142 -4.801 1.00 98.12 104 GLU A O 1
ATOM 874 N N . PHE A 1 105 ? -0.966 11.842 -3.698 1.00 97.88 105 PHE A N 1
ATOM 875 C CA . PHE A 1 105 ? -0.695 10.612 -4.428 1.00 97.88 105 PHE A CA 1
ATOM 876 C C . PHE A 1 105 ? -0.971 10.772 -5.924 1.00 97.88 105 PHE A C 1
ATOM 878 O O . PHE A 1 105 ? -0.112 10.446 -6.739 1.00 97.88 105 PHE A O 1
ATOM 885 N N . TYR A 1 106 ? -2.123 11.334 -6.312 1.00 97.31 106 TYR A N 1
ATOM 886 C CA . TYR A 1 106 ? -2.431 11.604 -7.721 1.00 97.31 106 TYR A CA 1
ATOM 887 C C . TYR A 1 106 ? -1.394 12.529 -8.373 1.00 97.31 106 TYR A C 1
ATOM 889 O O . TYR A 1 106 ? -0.874 12.219 -9.444 1.00 97.31 106 TYR A O 1
ATOM 897 N N . ARG A 1 107 ? -1.043 13.641 -7.717 1.00 97.44 107 ARG A N 1
ATOM 898 C CA . ARG A 1 107 ? -0.014 14.576 -8.196 1.00 97.44 107 ARG A CA 1
ATOM 899 C C . ARG A 1 107 ? 1.338 13.879 -8.345 1.00 97.44 107 ARG A C 1
ATOM 901 O O . ARG A 1 107 ? 2.043 14.094 -9.335 1.00 97.44 107 ARG A O 1
ATOM 908 N N . ARG A 1 108 ? 1.718 13.052 -7.369 1.00 96.56 108 ARG A N 1
ATOM 909 C CA . ARG A 1 108 ? 2.981 12.317 -7.412 1.00 96.56 108 ARG A CA 1
ATOM 910 C C . ARG A 1 108 ? 2.978 11.301 -8.545 1.00 96.56 108 ARG A C 1
ATOM 912 O O . ARG A 1 108 ? 3.925 11.260 -9.320 1.00 96.56 108 ARG A O 1
ATOM 919 N N . GLU A 1 109 ? 1.891 10.567 -8.729 1.00 95.31 109 GLU A N 1
ATOM 920 C CA . GLU A 1 109 ? 1.764 9.590 -9.808 1.00 95.31 109 GLU A CA 1
ATOM 921 C C . GLU A 1 109 ? 1.796 10.253 -11.193 1.00 95.31 109 GLU A C 1
ATOM 923 O O . GLU A 1 109 ? 2.505 9.787 -12.085 1.00 95.31 109 GLU A O 1
ATOM 928 N N . ALA A 1 110 ? 1.117 11.391 -11.355 1.00 94.75 110 ALA A N 1
ATOM 929 C CA . ALA A 1 110 ? 1.132 12.179 -12.587 1.00 94.75 110 ALA A CA 1
ATOM 930 C C . ALA A 1 110 ? 2.521 12.757 -12.916 1.00 94.75 110 ALA A C 1
ATOM 932 O O . ALA A 1 110 ? 2.820 13.006 -14.082 1.00 94.75 110 ALA A O 1
ATOM 933 N N . SER A 1 111 ? 3.386 12.932 -11.911 1.00 93.81 111 SER A N 1
ATOM 934 C CA . SER A 1 111 ? 4.766 13.415 -12.077 1.00 93.81 111 SER A CA 1
ATOM 935 C C . SER A 1 111 ? 5.800 12.294 -12.232 1.00 93.81 111 SER A C 1
ATOM 937 O O . SER A 1 111 ? 6.992 12.522 -12.028 1.00 93.81 111 SER A O 1
ATOM 939 N N . VAL A 1 112 ? 5.369 11.082 -12.605 1.00 92.56 112 VAL A N 1
ATOM 940 C CA . VAL A 1 112 ? 6.279 9.956 -12.851 1.00 92.56 112 VAL A CA 1
ATOM 941 C C . VAL A 1 112 ? 7.398 10.328 -13.836 1.00 92.56 112 VAL A C 1
ATOM 943 O O . VAL A 1 112 ? 7.108 10.788 -14.946 1.00 92.56 112 VAL A O 1
ATOM 946 N N . PRO A 1 113 ? 8.682 10.114 -13.478 1.00 90.94 113 PRO A N 1
ATOM 947 C CA . PRO A 1 113 ? 9.802 10.444 -14.347 1.00 90.94 113 PRO A CA 1
ATOM 948 C C . PRO A 1 113 ? 9.691 9.770 -15.711 1.00 90.94 113 PRO A C 1
ATOM 950 O O . PRO A 1 113 ? 9.683 8.537 -15.824 1.00 90.94 113 PRO A O 1
ATOM 953 N N . ALA A 1 114 ? 9.635 10.590 -16.759 1.00 89.50 114 ALA A N 1
ATOM 954 C CA . ALA A 1 114 ? 9.565 10.107 -18.126 1.00 89.50 114 ALA A CA 1
ATOM 955 C C . ALA A 1 114 ? 10.764 9.200 -18.432 1.00 89.50 114 ALA A C 1
ATOM 957 O O . ALA A 1 114 ? 11.917 9.550 -18.183 1.00 89.50 114 ALA A O 1
ATOM 958 N N . GLY A 1 115 ? 10.506 8.027 -19.012 1.00 91.06 115 GLY A N 1
ATOM 959 C CA . GLY A 1 115 ? 11.569 7.071 -19.308 1.00 91.06 115 GLY A CA 1
ATOM 960 C C . GLY A 1 115 ? 11.207 5.630 -18.965 1.00 91.06 115 GLY A C 1
ATOM 961 O O . GLY A 1 115 ? 10.029 5.268 -18.998 1.00 91.06 115 GLY A O 1
ATOM 962 N N . PRO A 1 116 ? 12.216 4.767 -18.747 1.00 92.88 116 PRO A N 1
ATOM 963 C CA . PRO A 1 116 ? 11.999 3.353 -18.447 1.00 92.88 116 PRO A CA 1
ATOM 964 C C . PRO A 1 116 ? 11.176 3.126 -17.174 1.00 92.88 116 PRO A C 1
ATOM 966 O O . PRO A 1 116 ? 10.316 2.251 -17.182 1.00 92.88 116 PRO A O 1
ATOM 969 N N . LEU A 1 117 ? 11.368 3.958 -16.141 1.00 92.88 117 LEU A N 1
ATOM 970 C CA . LEU A 1 117 ? 10.608 3.913 -14.886 1.00 92.88 117 LEU A CA 1
ATOM 971 C C . LEU A 1 117 ? 9.101 4.088 -15.118 1.00 92.88 117 LEU A C 1
ATOM 973 O O . LEU A 1 117 ? 8.320 3.215 -14.752 1.00 92.88 117 LEU A O 1
ATOM 977 N N . GLN A 1 118 ? 8.699 5.168 -15.800 1.00 94.44 118 GLN A N 1
ATOM 978 C CA . GLN A 1 118 ? 7.300 5.404 -16.169 1.00 94.44 118 GLN A CA 1
ATOM 979 C C . GLN A 1 118 ? 6.717 4.239 -16.969 1.00 94.44 118 GLN A C 1
ATOM 981 O O . GLN A 1 118 ? 5.621 3.770 -16.668 1.00 94.44 118 GLN A O 1
ATOM 986 N N . ARG A 1 119 ? 7.438 3.751 -17.988 1.00 95.12 119 ARG A N 1
ATOM 987 C CA . ARG A 1 119 ? 6.951 2.636 -18.815 1.00 95.12 119 ARG A CA 1
ATOM 988 C C . ARG A 1 119 ? 6.787 1.355 -18.002 1.00 95.12 119 ARG A C 1
ATOM 990 O O . ARG A 1 119 ? 5.835 0.620 -18.249 1.00 95.12 119 ARG A O 1
ATOM 997 N N . ALA A 1 120 ? 7.688 1.101 -17.055 1.00 95.81 120 ALA A N 1
ATOM 998 C CA . ALA A 1 120 ? 7.615 -0.058 -16.178 1.00 95.81 120 ALA A CA 1
ATOM 999 C C . ALA A 1 120 ? 6.398 0.021 -15.261 1.00 95.81 120 ALA A C 1
ATOM 1001 O O . ALA A 1 120 ? 5.555 -0.876 -15.313 1.00 95.81 120 ALA A O 1
ATOM 1002 N N . TYR A 1 121 ? 6.265 1.140 -14.542 1.00 96.56 121 TYR A N 1
ATOM 1003 C CA . TYR A 1 121 ? 5.162 1.399 -13.623 1.00 96.56 121 TYR A CA 1
ATOM 1004 C C . TYR A 1 121 ? 3.803 1.304 -14.318 1.00 96.56 121 TYR A C 1
ATOM 1006 O O . TYR A 1 121 ? 2.949 0.523 -13.911 1.00 96.56 121 TYR A O 1
ATOM 1014 N N . VAL A 1 122 ? 3.614 2.045 -15.417 1.00 95.94 122 VAL A N 1
ATOM 1015 C CA . VAL A 1 122 ? 2.337 2.088 -16.146 1.00 95.94 122 VAL A CA 1
ATOM 1016 C C . VAL A 1 122 ? 1.975 0.720 -16.718 1.00 95.94 122 VAL A C 1
ATOM 1018 O O . VAL A 1 122 ? 0.813 0.328 -16.680 1.00 95.94 122 VAL A O 1
ATOM 1021 N N . ALA A 1 123 ? 2.943 -0.019 -17.266 1.00 96.25 123 ALA A N 1
ATOM 1022 C CA . ALA A 1 123 ? 2.671 -1.357 -17.780 1.00 96.25 123 ALA A CA 1
ATOM 1023 C C . ALA A 1 123 ? 2.349 -2.344 -16.653 1.00 96.25 123 ALA A C 1
ATOM 1025 O O . ALA A 1 123 ? 1.456 -3.170 -16.816 1.00 96.25 123 ALA A O 1
ATOM 1026 N N . TRP A 1 124 ? 3.052 -2.252 -15.522 1.00 96.44 124 TRP A N 1
ATOM 1027 C CA . TRP A 1 124 ? 2.853 -3.156 -14.397 1.00 96.44 124 TRP A CA 1
ATOM 1028 C C . TRP A 1 124 ? 1.517 -2.922 -13.696 1.00 96.44 124 TRP A C 1
ATOM 1030 O O . TRP A 1 124 ? 0.765 -3.866 -13.486 1.00 96.44 124 TRP A O 1
ATOM 1040 N N . LYS A 1 125 ? 1.158 -1.662 -13.431 1.00 95.25 125 LYS A N 1
ATOM 1041 C CA . LYS A 1 125 ? -0.105 -1.296 -12.772 1.00 95.25 125 LYS A CA 1
ATOM 1042 C C . LYS A 1 125 ? -1.361 -1.602 -13.591 1.00 95.25 125 LYS A C 1
ATOM 1044 O O . LYS A 1 125 ? -2.449 -1.604 -13.028 1.00 95.25 125 LYS A O 1
ATOM 1049 N N . LYS A 1 126 ? -1.230 -1.896 -14.891 1.00 94.88 126 LYS A N 1
ATOM 1050 C CA . LYS A 1 126 ? -2.334 -2.424 -15.714 1.00 94.88 126 LYS A CA 1
ATOM 1051 C C . LYS A 1 126 ? -2.685 -3.875 -15.386 1.00 94.88 126 LYS A C 1
ATOM 1053 O O . LYS A 1 126 ? -3.786 -4.301 -15.720 1.00 94.88 126 LYS A O 1
ATOM 1058 N N . ASN A 1 127 ? -1.773 -4.635 -14.780 1.00 94.38 127 ASN A N 1
ATOM 1059 C CA . ASN A 1 127 ? -2.080 -5.979 -14.314 1.00 94.38 127 ASN A CA 1
ATOM 1060 C C . ASN A 1 127 ? -2.992 -5.881 -13.076 1.00 94.38 127 ASN A C 1
ATOM 1062 O O . ASN A 1 127 ? -2.547 -5.320 -12.075 1.00 94.38 127 ASN A O 1
ATOM 1066 N N . PRO A 1 128 ? -4.223 -6.427 -13.088 1.00 93.12 128 PRO A N 1
ATOM 1067 C CA . PRO A 1 128 ? -5.083 -6.423 -11.904 1.00 93.12 128 PRO A CA 1
ATOM 1068 C C . PRO A 1 128 ? -4.437 -7.128 -10.704 1.00 93.12 128 PRO A C 1
ATOM 1070 O O . PRO A 1 128 ? -4.704 -6.753 -9.570 1.00 93.12 128 PRO A O 1
ATOM 1073 N N . GLU A 1 129 ? -3.527 -8.075 -10.940 1.00 94.44 129 GLU A N 1
ATOM 1074 C CA . GLU A 1 129 ? -2.819 -8.832 -9.905 1.00 94.44 129 GLU A CA 1
ATOM 1075 C C . GLU A 1 129 ? -1.441 -8.245 -9.555 1.00 94.44 129 GLU A C 1
ATOM 1077 O O . GLU A 1 129 ? -0.615 -8.927 -8.951 1.00 94.44 129 GLU A O 1
ATOM 1082 N N . TRP A 1 130 ? -1.152 -6.984 -9.913 1.00 95.50 130 TRP A N 1
ATOM 1083 C CA . TRP A 1 130 ? 0.166 -6.370 -9.673 1.00 95.50 130 TRP A CA 1
ATOM 1084 C C . TRP A 1 130 ? 0.619 -6.471 -8.206 1.00 95.50 130 TRP A C 1
ATOM 1086 O O . TRP A 1 130 ? 1.803 -6.586 -7.901 1.00 95.50 130 TRP A O 1
ATOM 1096 N N . TYR A 1 131 ? -0.331 -6.425 -7.275 1.00 95.56 131 TYR A N 1
ATOM 1097 C CA . TYR A 1 131 ? -0.052 -6.463 -5.847 1.00 95.56 131 TYR A CA 1
ATOM 1098 C C . TYR A 1 131 ? 0.196 -7.887 -5.334 1.00 95.56 131 TYR A C 1
ATOM 1100 O O . TYR A 1 131 ? 0.643 -8.027 -4.209 1.00 95.56 131 TYR A O 1
ATOM 1108 N N . LEU A 1 132 ? -0.074 -8.930 -6.127 1.00 95.81 132 LEU A N 1
ATOM 1109 C CA . LEU A 1 132 ? 0.054 -10.343 -5.744 1.00 95.81 132 LEU A CA 1
ATOM 1110 C C . LEU A 1 132 ? 1.385 -10.982 -6.158 1.00 95.81 132 LEU A C 1
ATOM 1112 O O . LEU A 1 132 ? 1.558 -12.196 -5.999 1.00 95.81 132 LEU A O 1
ATOM 1116 N N . VAL A 1 133 ? 2.327 -10.195 -6.689 1.00 95.38 133 VAL A N 1
ATOM 1117 C CA . VAL A 1 133 ? 3.668 -10.691 -7.026 1.00 95.38 133 VAL A CA 1
ATOM 1118 C C . VAL A 1 133 ? 4.335 -11.313 -5.798 1.00 95.38 133 VAL A C 1
ATOM 1120 O O . VAL A 1 133 ? 4.171 -10.831 -4.674 1.00 95.38 133 VAL A O 1
ATOM 1123 N N . GLY A 1 134 ? 5.073 -12.407 -6.015 1.00 95.75 134 GLY A N 1
ATOM 1124 C CA . GLY A 1 134 ? 5.542 -13.302 -4.952 1.00 95.75 134 GLY A CA 1
ATOM 1125 C C . GLY A 1 134 ? 6.252 -12.584 -3.805 1.00 95.75 134 GLY A C 1
ATOM 1126 O O . GLY A 1 134 ? 5.958 -12.846 -2.643 1.00 95.75 134 GLY A O 1
ATOM 1127 N N . TYR A 1 135 ? 7.110 -11.610 -4.109 1.00 96.62 135 TYR A N 1
ATOM 1128 C CA . TYR A 1 135 ? 7.788 -10.836 -3.071 1.00 96.62 135 TYR A CA 1
ATOM 1129 C C . TYR A 1 135 ? 6.841 -10.036 -2.178 1.00 96.62 135 TYR A C 1
ATOM 1131 O O . TYR A 1 135 ? 7.035 -10.039 -0.972 1.00 96.62 135 TYR A O 1
ATOM 1139 N N . LEU A 1 136 ? 5.807 -9.379 -2.721 1.00 96.81 136 LEU A N 1
ATOM 1140 C CA . LEU A 1 136 ? 4.873 -8.594 -1.901 1.00 96.81 136 LEU A CA 1
ATOM 1141 C C . LEU A 1 136 ? 4.043 -9.503 -0.979 1.00 96.81 136 LEU A C 1
ATOM 1143 O O . LEU A 1 136 ? 3.800 -9.159 0.180 1.00 96.81 136 LEU A O 1
ATOM 1147 N N . ARG A 1 137 ? 3.693 -10.709 -1.450 1.00 96.94 137 ARG A N 1
ATOM 1148 C CA . ARG A 1 137 ? 3.081 -11.757 -0.616 1.00 96.94 137 ARG A CA 1
ATOM 1149 C C . ARG A 1 137 ? 4.018 -12.205 0.505 1.00 96.94 137 ARG A C 1
ATOM 1151 O O . ARG A 1 137 ? 3.589 -12.289 1.656 1.00 96.94 137 ARG A O 1
ATOM 1158 N N . ASN A 1 138 ? 5.280 -12.466 0.173 1.00 96.50 138 ASN A N 1
ATOM 1159 C CA . ASN A 1 138 ? 6.289 -12.913 1.131 1.00 96.50 138 ASN A CA 1
ATOM 1160 C C . ASN A 1 138 ? 6.632 -11.824 2.154 1.00 96.50 138 ASN A C 1
ATOM 1162 O O . ASN A 1 138 ? 6.737 -12.127 3.336 1.00 96.50 138 ASN A O 1
ATOM 1166 N N . ASP A 1 139 ? 6.737 -10.565 1.731 1.00 95.75 139 ASP A N 1
ATOM 1167 C CA . ASP A 1 139 ? 6.929 -9.406 2.607 1.00 95.75 139 ASP A CA 1
ATOM 1168 C C . ASP A 1 139 ? 5.745 -9.262 3.574 1.00 95.75 139 ASP A C 1
ATOM 1170 O O . ASP A 1 139 ? 5.934 -9.188 4.788 1.00 95.75 139 ASP A O 1
ATOM 1174 N N . CYS A 1 140 ? 4.509 -9.357 3.072 1.00 96.88 140 CYS A N 1
ATOM 1175 C CA . CYS A 1 140 ? 3.318 -9.379 3.917 1.00 96.88 140 CYS A CA 1
ATOM 1176 C C . CYS A 1 140 ? 3.363 -10.519 4.948 1.00 96.88 140 CYS A C 1
ATOM 1178 O O . CYS A 1 140 ? 3.084 -10.288 6.125 1.00 96.88 140 CYS A O 1
ATOM 1180 N N . ALA A 1 141 ? 3.724 -11.737 4.535 1.00 96.50 141 ALA A N 1
ATOM 1181 C CA . ALA A 1 141 ? 3.839 -12.884 5.433 1.00 96.50 141 ALA A CA 1
ATOM 1182 C C . ALA A 1 141 ? 4.956 -12.704 6.476 1.00 96.50 141 ALA A C 1
ATOM 1184 O O . ALA A 1 141 ? 4.715 -12.920 7.663 1.00 96.50 141 ALA A O 1
ATOM 1185 N N . GLY A 1 142 ? 6.139 -12.242 6.060 1.00 93.62 142 GLY A N 1
ATOM 1186 C CA . GLY A 1 142 ? 7.298 -12.006 6.926 1.00 93.62 142 GLY A CA 1
ATOM 1187 C C . GLY A 1 142 ? 7.055 -10.933 7.989 1.00 93.62 142 GLY A C 1
ATOM 1188 O O . GLY A 1 142 ? 7.574 -11.030 9.096 1.00 93.62 142 GLY A O 1
ATOM 1189 N N . ARG A 1 143 ? 6.179 -9.962 7.703 1.00 92.31 143 ARG A N 1
ATOM 1190 C CA . ARG A 1 143 ? 5.702 -8.955 8.671 1.00 92.31 143 ARG A CA 1
ATOM 1191 C C . ARG A 1 143 ? 4.617 -9.476 9.625 1.00 92.31 143 ARG A C 1
ATOM 1193 O O . ARG A 1 143 ? 4.045 -8.690 10.377 1.00 92.31 143 ARG A O 1
ATOM 1200 N N . GLY A 1 144 ? 4.282 -10.768 9.574 1.00 91.88 144 GLY A N 1
ATOM 1201 C CA . GLY A 1 144 ? 3.201 -11.373 10.361 1.00 91.88 144 GLY A CA 1
ATOM 1202 C C . GLY A 1 144 ? 1.797 -11.079 9.814 1.00 91.88 144 GLY A C 1
ATOM 1203 O O . GLY A 1 144 ? 0.812 -11.111 10.554 1.00 91.88 144 GLY A O 1
ATOM 1204 N N . GLY A 1 145 ? 1.685 -10.743 8.529 1.00 94.94 145 GLY A N 1
ATOM 1205 C CA . GLY A 1 145 ? 0.442 -10.341 7.877 1.00 94.94 145 GLY A CA 1
ATOM 1206 C C . GLY A 1 145 ? -0.490 -11.488 7.469 1.00 94.94 145 GLY A C 1
ATOM 1207 O O . GLY A 1 145 ? -0.213 -12.670 7.667 1.00 94.94 145 GLY A O 1
ATOM 1208 N N . CYS A 1 146 ? -1.621 -11.122 6.857 1.00 97.12 146 CYS A N 1
ATOM 1209 C CA . CYS A 1 146 ? -2.653 -12.049 6.375 1.00 97.12 146 CYS A CA 1
ATOM 1210 C C . CYS A 1 146 ? -2.106 -13.150 5.445 1.00 97.12 146 CYS A C 1
ATOM 1212 O O . CYS A 1 146 ? -2.607 -14.272 5.492 1.00 97.12 146 CYS A O 1
ATOM 1214 N N . CYS A 1 147 ? -1.098 -12.854 4.611 1.00 96.88 147 CYS A N 1
ATOM 1215 C CA . CYS A 1 147 ? -0.530 -13.827 3.670 1.00 96.88 147 CYS A CA 1
ATOM 1216 C C . CYS A 1 147 ? 0.151 -15.015 4.363 1.00 96.88 147 CYS A C 1
ATOM 1218 O O . CYS A 1 147 ? 0.113 -16.111 3.823 1.00 96.88 147 CYS A O 1
ATOM 1220 N N . GLY A 1 148 ? 0.704 -14.831 5.568 1.00 95.25 148 GLY A N 1
ATOM 1221 C CA . GLY A 1 148 ? 1.280 -15.930 6.355 1.00 95.25 148 GLY A CA 1
ATOM 1222 C C . GLY A 1 148 ? 0.243 -16.756 7.123 1.00 95.25 148 GLY A C 1
ATOM 1223 O O . GLY A 1 148 ? 0.559 -17.832 7.614 1.00 95.25 148 GLY A O 1
ATOM 1224 N N . ARG A 1 149 ? -0.999 -16.262 7.237 1.00 93.94 149 ARG A N 1
ATOM 1225 C CA . ARG A 1 149 ? -2.103 -16.929 7.955 1.00 93.94 149 ARG A CA 1
ATOM 1226 C C . ARG A 1 149 ? -3.175 -17.509 7.032 1.00 93.94 149 ARG A C 1
ATOM 1228 O O . ARG A 1 149 ? -4.168 -18.034 7.521 1.00 93.94 149 ARG A O 1
ATOM 1235 N N . SER A 1 150 ? -3.026 -17.352 5.718 1.00 88.81 150 SER A N 1
ATOM 1236 C CA . SER A 1 150 ? -3.959 -17.867 4.706 1.00 88.81 150 SER A CA 1
ATOM 1237 C C . SER A 1 150 ? -5.426 -17.450 4.894 1.00 88.81 150 SER A C 1
ATOM 1239 O O . SER A 1 150 ? -6.335 -18.138 4.443 1.00 88.81 150 SER A O 1
ATOM 1241 N N . CYS A 1 151 ? -5.697 -16.296 5.514 1.00 89.81 151 CYS A N 1
ATOM 1242 C CA . CYS A 1 151 ? -7.075 -15.833 5.731 1.00 89.81 151 CYS A CA 1
ATOM 1243 C C . CYS A 1 151 ? -7.759 -15.286 4.458 1.00 89.81 151 CYS A C 1
ATOM 1245 O O . CYS A 1 151 ? -8.935 -14.929 4.490 1.00 89.81 151 CYS A O 1
ATOM 1247 N N . GLY A 1 152 ? -7.027 -15.159 3.344 1.00 91.00 152 GLY A N 1
ATOM 1248 C CA . GLY A 1 152 ? -7.543 -14.682 2.053 1.00 91.00 152 GLY A CA 1
ATOM 1249 C C . GLY A 1 152 ? -7.829 -13.176 1.976 1.00 91.00 152 GLY A C 1
ATOM 1250 O O . GLY A 1 152 ? -8.257 -12.694 0.930 1.00 91.00 152 GLY A O 1
ATOM 1251 N N . CYS A 1 153 ? -7.570 -12.413 3.047 1.00 92.94 153 CYS A N 1
ATOM 1252 C CA . CYS A 1 153 ? -7.912 -10.986 3.130 1.00 92.94 153 CYS A CA 1
ATOM 1253 C C . CYS A 1 153 ? -7.213 -10.133 2.053 1.00 92.94 153 CYS A C 1
ATOM 1255 O O . CYS A 1 153 ? -7.775 -9.157 1.567 1.00 92.94 153 CYS A O 1
ATOM 1257 N N . CYS A 1 154 ? -5.984 -10.500 1.672 1.00 96.25 154 CYS A N 1
ATOM 1258 C CA . CYS A 1 154 ? -5.189 -9.736 0.711 1.00 96.25 154 CYS A CA 1
ATOM 1259 C C . CYS A 1 154 ? -5.599 -9.967 -0.742 1.00 96.25 154 CYS A C 1
ATOM 1261 O O . CYS A 1 154 ? -5.261 -9.142 -1.576 1.00 96.25 154 CYS A O 1
ATOM 1263 N N . GLU A 1 155 ? -6.292 -11.062 -1.054 1.00 94.69 155 GLU A N 1
ATOM 1264 C CA . GLU A 1 155 ? -6.597 -11.473 -2.434 1.00 94.69 155 GLU A CA 1
ATOM 1265 C C . GLU A 1 155 ? -7.959 -10.974 -2.916 1.00 94.69 155 GLU A C 1
ATOM 1267 O O . GLU A 1 155 ? -8.327 -11.184 -4.066 1.00 94.69 155 GLU A O 1
ATOM 1272 N N . ARG A 1 156 ? -8.708 -10.303 -2.040 1.00 92.94 156 ARG A N 1
ATOM 1273 C CA . ARG A 1 156 ? -10.059 -9.811 -2.301 1.00 92.94 156 ARG A CA 1
ATOM 1274 C C . ARG A 1 156 ? -10.078 -8.285 -2.278 1.00 92.94 156 ARG A C 1
ATOM 1276 O O . ARG A 1 156 ? -9.257 -7.676 -1.583 1.00 92.94 156 ARG A O 1
ATOM 1283 N N . PRO A 1 157 ? -11.017 -7.652 -2.999 1.00 94.06 157 PRO A N 1
ATOM 1284 C CA . PRO A 1 157 ? -11.183 -6.217 -2.898 1.00 94.06 157 PRO A CA 1
ATOM 1285 C C . PRO A 1 157 ? -11.702 -5.885 -1.502 1.00 94.06 157 PRO A C 1
ATOM 1287 O O . PRO A 1 157 ? -12.537 -6.595 -0.941 1.00 94.06 157 PRO A O 1
ATOM 1290 N N . ARG A 1 158 ? -11.210 -4.786 -0.943 1.00 92.25 158 ARG A N 1
ATOM 1291 C CA . ARG A 1 158 ? -11.732 -4.242 0.308 1.00 92.25 158 ARG A CA 1
ATOM 1292 C C . ARG A 1 158 ? -13.111 -3.618 0.100 1.00 92.25 158 ARG A C 1
ATOM 1294 O O . ARG A 1 158 ? -13.386 -3.042 -0.960 1.00 92.25 158 ARG A O 1
ATOM 1301 N N . ASP A 1 159 ? -13.932 -3.707 1.142 1.00 90.75 159 ASP A N 1
ATOM 1302 C CA . ASP A 1 159 ? -15.257 -3.091 1.212 1.00 90.75 159 ASP A CA 1
ATOM 1303 C C . ASP A 1 159 ? -15.137 -1.582 1.462 1.00 90.75 159 ASP A C 1
ATOM 1305 O O . ASP A 1 159 ? -15.187 -1.087 2.587 1.00 90.75 159 ASP A O 1
ATOM 1309 N N . THR A 1 160 ? -14.816 -0.852 0.398 1.00 89.56 160 THR A N 1
ATOM 1310 C CA . THR A 1 160 ? -14.645 0.595 0.426 1.00 89.56 160 THR A CA 1
ATOM 1311 C C . THR A 1 160 ? -14.750 1.191 -0.976 1.00 89.56 160 THR A C 1
ATOM 1313 O O . THR A 1 160 ? -14.326 0.572 -1.954 1.00 89.56 160 THR A O 1
ATOM 1316 N N . GLU A 1 161 ? -15.244 2.427 -1.047 1.00 88.81 161 GLU A N 1
ATOM 1317 C CA . GLU A 1 161 ? -15.280 3.259 -2.259 1.00 88.81 161 GLU A CA 1
ATOM 1318 C C . GLU A 1 161 ? -13.969 4.034 -2.491 1.00 88.81 161 GLU A C 1
ATOM 1320 O O . GLU A 1 161 ? -13.844 4.809 -3.436 1.00 88.81 161 GLU A O 1
ATOM 1325 N N . LYS A 1 162 ? -12.971 3.854 -1.616 1.00 91.06 162 LYS A N 1
ATOM 1326 C CA . LYS A 1 162 ? -11.644 4.463 -1.761 1.00 91.06 162 LYS A CA 1
ATOM 1327 C C . LYS A 1 162 ? -10.938 3.971 -3.029 1.00 91.06 162 LYS A C 1
ATOM 1329 O O . LYS A 1 162 ? -11.104 2.828 -3.448 1.00 91.06 162 LYS A O 1
ATOM 1334 N N . ARG A 1 163 ? -10.033 4.790 -3.571 1.00 89.62 163 ARG A N 1
ATOM 1335 C CA . ARG A 1 163 ? -9.213 4.466 -4.750 1.00 89.62 163 ARG A CA 1
ATOM 1336 C C . ARG A 1 163 ? -8.405 3.172 -4.607 1.00 89.62 163 ARG A C 1
ATOM 1338 O O . ARG A 1 163 ? -8.298 2.403 -5.561 1.00 89.62 163 ARG A O 1
ATOM 1345 N N . ILE A 1 164 ? -7.819 2.925 -3.433 1.00 89.38 164 ILE A N 1
ATOM 1346 C CA . ILE A 1 164 ? -6.969 1.752 -3.182 1.00 89.38 164 ILE A CA 1
ATOM 1347 C C . ILE A 1 164 ? -7.781 0.659 -2.487 1.00 89.38 164 ILE A C 1
ATOM 1349 O O . ILE A 1 164 ? -7.885 0.611 -1.263 1.00 89.38 164 ILE A O 1
ATOM 1353 N N . ARG A 1 165 ? -8.353 -0.240 -3.294 1.00 92.56 165 ARG A N 1
ATOM 1354 C CA . ARG A 1 165 ? -9.180 -1.365 -2.814 1.00 92.56 165 ARG A CA 1
ATOM 1355 C C . ARG A 1 165 ? -8.399 -2.670 -2.677 1.00 92.56 165 ARG A C 1
ATOM 1357 O O . ARG A 1 165 ? -8.775 -3.542 -1.897 1.00 92.56 165 ARG A O 1
ATOM 1364 N N . TRP A 1 166 ? -7.289 -2.784 -3.395 1.00 94.44 166 TRP A N 1
ATOM 1365 C CA . TRP A 1 166 ? -6.466 -3.986 -3.479 1.00 94.44 166 TRP A CA 1
ATOM 1366 C C . TRP A 1 166 ? -5.108 -3.789 -2.798 1.00 94.44 166 TRP A C 1
ATOM 1368 O O . TRP A 1 166 ? -4.626 -2.665 -2.659 1.00 94.44 166 TRP A O 1
ATOM 1378 N N . GLY A 1 167 ? -4.488 -4.887 -2.363 1.00 94.75 167 GLY A N 1
ATOM 1379 C CA . GLY A 1 167 ? -3.150 -4.880 -1.769 1.00 94.75 167 GLY A CA 1
ATOM 1380 C C . GLY A 1 167 ? -3.068 -5.576 -0.415 1.00 94.75 167 GLY A C 1
ATOM 1381 O O . GLY A 1 167 ? -4.079 -5.980 0.167 1.00 94.75 167 GLY A O 1
ATOM 1382 N N . HIS A 1 168 ? -1.852 -5.690 0.109 1.00 97.00 168 HIS A N 1
ATOM 1383 C CA . HIS A 1 168 ? -1.578 -6.402 1.355 1.00 97.00 168 HIS A CA 1
ATOM 1384 C C . HIS A 1 168 ? -2.041 -5.659 2.609 1.00 97.00 168 HIS A C 1
ATOM 1386 O O . HIS A 1 168 ? -2.352 -4.465 2.584 1.00 97.00 168 HIS A O 1
ATOM 1392 N N . CYS A 1 169 ? -2.158 -6.398 3.712 1.00 96.06 169 CYS A N 1
ATOM 1393 C CA . CYS A 1 169 ? -2.469 -5.805 5.004 1.00 96.06 169 CYS A CA 1
ATOM 1394 C C . CYS A 1 169 ? -1.341 -4.877 5.462 1.00 96.06 169 CYS A C 1
ATOM 1396 O O . CYS A 1 169 ? -0.164 -5.144 5.229 1.00 96.06 169 CYS A O 1
ATOM 1398 N N . THR A 1 170 ? -1.727 -3.825 6.160 1.00 95.44 170 THR A N 1
ATOM 1399 C CA . THR A 1 170 ? -0.842 -2.953 6.924 1.00 95.44 170 THR A CA 1
ATOM 1400 C C . THR A 1 170 ? -1.104 -3.198 8.412 1.00 95.44 170 THR A C 1
ATOM 1402 O O . THR A 1 170 ? -1.875 -4.100 8.774 1.00 95.44 170 THR A O 1
ATOM 1405 N N . ILE A 1 171 ? -0.491 -2.405 9.292 1.00 93.62 171 ILE A N 1
ATOM 1406 C CA . ILE A 1 171 ? -0.725 -2.506 10.742 1.00 93.62 171 ILE A CA 1
ATOM 1407 C C . ILE A 1 171 ? -2.181 -2.244 11.149 1.00 93.62 171 ILE A C 1
ATOM 1409 O O . ILE A 1 171 ? -2.611 -2.701 12.207 1.00 93.62 171 ILE A O 1
ATOM 1413 N N . GLU A 1 172 ? -2.950 -1.569 10.289 1.00 95.56 172 GLU A N 1
ATOM 1414 C CA . GLU A 1 172 ? -4.353 -1.215 10.526 1.00 95.56 172 GLU A CA 1
ATOM 1415 C C . GLU A 1 172 ? -5.360 -2.255 10.035 1.00 95.56 172 GLU A C 1
ATOM 1417 O O . GLU A 1 172 ? -6.569 -2.070 10.170 1.00 95.56 172 GLU A O 1
ATOM 1422 N N . CYS A 1 173 ? -4.904 -3.372 9.468 1.00 96.06 173 CYS A N 1
ATOM 1423 C CA . CYS A 1 173 ? -5.808 -4.432 9.041 1.00 96.06 173 CYS A CA 1
ATOM 1424 C C . CYS A 1 173 ? -6.598 -4.995 10.227 1.00 96.06 173 CYS A C 1
ATOM 1426 O O . CYS A 1 173 ? -6.007 -5.589 11.128 1.00 96.06 173 CYS A O 1
ATOM 1428 N N . GLY A 1 174 ? -7.933 -4.923 10.175 1.00 95.69 174 GLY A N 1
ATOM 1429 C CA . GLY A 1 174 ? -8.806 -5.492 11.207 1.00 95.69 174 GLY A CA 1
ATOM 1430 C C . GLY A 1 174 ? -8.543 -6.978 11.484 1.00 95.69 174 GLY A C 1
ATOM 1431 O O . GLY A 1 174 ? -8.448 -7.385 12.638 1.00 95.69 174 GLY A O 1
ATOM 1432 N N . CYS A 1 175 ? -8.300 -7.786 10.443 1.00 95.88 175 CYS A N 1
ATOM 1433 C CA . CYS A 1 175 ? -7.923 -9.196 10.604 1.00 95.88 175 CYS A CA 1
ATOM 1434 C C . CYS A 1 175 ? -6.594 -9.364 11.361 1.00 95.88 175 CYS A C 1
ATOM 1436 O O . CYS A 1 175 ? -6.505 -10.195 12.264 1.00 95.88 175 CYS A O 1
ATOM 1438 N N . CYS A 1 176 ? -5.560 -8.587 11.019 1.00 96.06 176 CYS A N 1
ATOM 1439 C CA . CYS A 1 176 ? -4.274 -8.645 11.722 1.00 96.06 176 CYS A CA 1
ATOM 1440 C C . CYS A 1 176 ? -4.372 -8.102 13.146 1.00 96.06 176 CYS A C 1
ATOM 1442 O O . CYS A 1 176 ? -3.752 -8.662 14.041 1.00 96.06 176 CYS A O 1
ATOM 1444 N N . ARG A 1 177 ? -5.167 -7.056 13.373 1.00 95.69 177 ARG A N 1
ATOM 1445 C CA . ARG A 1 177 ? -5.417 -6.494 14.701 1.00 95.69 177 ARG A CA 1
ATOM 1446 C C . ARG A 1 177 ? -6.085 -7.512 15.620 1.00 95.69 177 ARG A C 1
ATOM 1448 O O . ARG A 1 177 ? -5.568 -7.760 16.704 1.00 95.69 177 ARG A O 1
ATOM 1455 N N . ARG A 1 178 ? -7.158 -8.158 15.153 1.00 94.94 178 ARG A N 1
ATOM 1456 C CA . ARG A 1 178 ? -7.852 -9.225 15.892 1.00 94.94 178 ARG A CA 1
ATOM 1457 C C . ARG A 1 178 ? -6.933 -10.417 16.165 1.00 94.94 178 ARG A C 1
ATOM 1459 O O . ARG A 1 178 ? -6.896 -10.899 17.287 1.00 94.94 178 ARG A O 1
ATOM 1466 N N . ALA A 1 179 ? -6.134 -10.837 15.181 1.00 95.06 179 ALA A N 1
ATOM 1467 C CA . ALA A 1 179 ? -5.160 -11.918 15.363 1.00 95.06 179 ALA A CA 1
ATOM 1468 C C . ALA A 1 179 ? -4.039 -11.562 16.356 1.00 95.06 179 ALA A C 1
ATOM 1470 O O . ALA A 1 179 ? -3.566 -12.429 17.083 1.00 95.06 179 ALA A O 1
ATOM 1471 N N . ARG A 1 180 ? -3.608 -10.296 16.381 1.00 93.88 180 ARG A N 1
ATOM 1472 C CA . ARG A 1 180 ? -2.584 -9.797 17.306 1.00 93.88 180 ARG A CA 1
ATOM 1473 C C . ARG A 1 180 ? -3.105 -9.687 18.743 1.00 93.88 180 ARG A C 1
ATOM 1475 O O . ARG A 1 180 ? -2.314 -9.840 19.663 1.00 93.88 180 ARG A O 1
ATOM 1482 N N . GLY A 1 181 ? -4.403 -9.438 18.939 1.00 94.44 181 GLY A N 1
ATOM 1483 C CA . GLY A 1 181 ? -5.064 -9.489 20.252 1.00 94.44 181 GLY A CA 1
ATOM 1484 C C . GLY A 1 181 ? -4.849 -8.270 21.157 1.00 94.44 181 GLY A C 1
ATOM 1485 O O . GLY A 1 181 ? -5.255 -8.296 22.313 1.00 94.44 181 GLY A O 1
ATOM 1486 N N . PHE A 1 182 ? -4.227 -7.201 20.658 1.00 93.62 182 PHE A N 1
ATOM 1487 C CA . PHE A 1 182 ? -4.061 -5.940 21.389 1.00 93.62 182 PHE A CA 1
ATOM 1488 C C . PHE A 1 182 ? -4.072 -4.744 20.433 1.00 93.62 182 PHE A C 1
ATOM 1490 O O . PHE A 1 182 ? -3.990 -4.898 19.213 1.00 93.62 182 PHE A O 1
ATOM 1497 N N . ASP A 1 183 ? -4.122 -3.529 20.967 1.00 92.31 183 ASP A N 1
ATOM 1498 C CA . ASP A 1 183 ? -4.017 -2.291 20.192 1.00 92.31 183 ASP A CA 1
ATOM 1499 C C . ASP A 1 183 ? -2.580 -1.775 20.191 1.00 92.31 183 ASP A C 1
ATOM 1501 O O . ASP A 1 183 ? -1.899 -1.849 21.205 1.00 92.31 183 ASP A O 1
ATOM 1505 N N . LEU A 1 184 ? -2.098 -1.284 19.043 1.00 93.88 184 LEU A N 1
ATOM 1506 C CA . LEU A 1 184 ? -0.763 -0.684 18.980 1.00 93.88 184 LEU A CA 1
ATOM 1507 C C . LEU A 1 184 ? -0.779 0.671 19.683 1.00 93.88 184 LEU A C 1
ATOM 1509 O O . LEU A 1 184 ? -1.546 1.565 19.297 1.00 93.88 184 LEU A O 1
ATOM 1513 N N . THR A 1 185 ? 0.111 0.825 20.658 1.00 95.56 185 THR A N 1
ATOM 1514 C CA . THR A 1 185 ? 0.415 2.113 21.282 1.00 95.56 185 THR A CA 1
ATOM 1515 C C . THR A 1 185 ? 1.102 3.048 20.284 1.00 95.56 185 THR A C 1
ATOM 1517 O O . THR A 1 185 ? 1.493 2.650 19.182 1.00 95.56 185 THR A O 1
ATOM 1520 N N . HIS A 1 186 ? 1.269 4.318 20.657 1.00 93.81 186 HIS A N 1
ATOM 1521 C CA . HIS A 1 186 ? 2.074 5.240 19.856 1.00 93.81 186 HIS A CA 1
ATOM 1522 C C . HIS A 1 186 ? 3.514 4.726 19.677 1.00 93.81 186 HIS A C 1
ATOM 1524 O O . HIS A 1 186 ? 4.043 4.756 18.568 1.00 93.81 186 HIS A O 1
ATOM 1530 N N . GLU A 1 187 ? 4.115 4.181 20.736 1.00 96.25 187 GLU A N 1
ATOM 1531 C CA . GLU A 1 187 ? 5.478 3.642 20.709 1.00 96.25 187 GLU A CA 1
ATOM 1532 C C . GLU A 1 187 ? 5.605 2.436 19.772 1.00 96.25 187 GLU A C 1
ATOM 1534 O O . GLU A 1 187 ? 6.546 2.375 18.977 1.00 96.25 187 GLU A O 1
ATOM 1539 N N . ASP A 1 188 ? 4.627 1.523 19.786 1.00 95.44 188 ASP A N 1
ATOM 1540 C CA . ASP A 1 188 ? 4.605 0.376 18.871 1.00 95.44 188 ASP A CA 1
ATOM 1541 C C . ASP A 1 188 ? 4.575 0.821 17.406 1.00 95.44 188 ASP A C 1
ATOM 1543 O O . ASP A 1 188 ? 5.259 0.252 16.554 1.00 95.44 188 ASP A O 1
ATOM 1547 N N . ARG A 1 189 ? 3.791 1.863 17.107 1.00 93.88 189 ARG A N 1
ATOM 1548 C CA . ARG A 1 189 ? 3.648 2.426 15.756 1.00 93.88 189 ARG A CA 1
ATOM 1549 C C . ARG A 1 189 ? 4.941 3.072 15.290 1.00 93.88 189 ARG A C 1
ATOM 1551 O O . ARG A 1 189 ? 5.375 2.808 14.173 1.00 93.88 189 ARG A O 1
ATOM 1558 N N . VAL A 1 190 ? 5.586 3.853 16.156 1.00 93.94 190 VAL A N 1
ATOM 1559 C CA . VAL A 1 190 ? 6.894 4.458 15.872 1.00 93.94 190 VAL A CA 1
ATOM 1560 C C . VAL A 1 190 ? 7.949 3.375 15.647 1.00 93.94 190 VAL A C 1
ATOM 1562 O O . VAL A 1 190 ? 8.735 3.464 14.704 1.00 93.94 190 VAL A O 1
ATOM 1565 N N . ARG A 1 191 ? 7.959 2.320 16.471 1.00 93.81 191 ARG A N 1
ATOM 1566 C CA . ARG A 1 191 ? 8.875 1.187 16.299 1.00 93.81 191 ARG A CA 1
ATOM 1567 C C . ARG A 1 191 ? 8.636 0.467 14.974 1.00 93.81 191 ARG A C 1
ATOM 1569 O O . ARG A 1 191 ? 9.598 0.187 14.266 1.00 93.81 191 ARG A O 1
ATOM 1576 N N . TYR A 1 192 ? 7.377 0.200 14.628 1.00 92.31 192 TYR A N 1
ATOM 1577 C CA . TYR A 1 192 ? 7.022 -0.421 13.353 1.00 92.31 192 TYR A CA 1
ATOM 1578 C C . TYR A 1 192 ? 7.448 0.448 12.167 1.00 92.31 192 TYR A C 1
ATOM 1580 O O . TYR A 1 192 ? 8.050 -0.061 11.228 1.00 92.31 192 TYR A O 1
ATOM 1588 N N . GLN A 1 193 ? 7.192 1.757 12.224 1.00 90.62 193 GLN A N 1
ATOM 1589 C CA . GLN A 1 193 ? 7.574 2.686 11.164 1.00 90.62 193 GLN A CA 1
ATOM 1590 C C . GLN A 1 193 ? 9.087 2.669 10.921 1.00 90.62 193 GLN A C 1
ATOM 1592 O O . GLN A 1 193 ? 9.499 2.597 9.772 1.00 90.62 193 GLN A O 1
ATOM 1597 N N . LYS A 1 194 ? 9.909 2.636 11.979 1.00 91.38 194 LYS A N 1
ATOM 1598 C CA . LYS A 1 194 ? 11.377 2.556 11.860 1.00 91.38 194 LYS A CA 1
ATOM 1599 C C . LYS A 1 194 ? 11.864 1.276 11.176 1.00 91.38 194 LYS A C 1
ATOM 1601 O O . LYS A 1 194 ? 12.768 1.338 10.350 1.00 91.38 194 LYS A O 1
ATOM 1606 N N . LEU A 1 195 ? 11.249 0.123 11.465 1.00 90.56 195 LEU A N 1
ATOM 1607 C CA . LEU A 1 195 ? 11.603 -1.149 10.807 1.00 90.56 195 LEU A CA 1
ATOM 1608 C C . LEU A 1 195 ? 11.427 -1.094 9.286 1.00 90.56 195 LEU A C 1
ATOM 1610 O O . LEU A 1 195 ? 12.056 -1.855 8.558 1.00 90.56 195 LEU A O 1
ATOM 1614 N N . PHE A 1 196 ? 10.558 -0.203 8.816 1.00 88.19 196 PHE A N 1
ATOM 1615 C CA . PHE A 1 196 ? 10.223 -0.035 7.412 1.00 88.19 196 PHE A CA 1
ATOM 1616 C C . PHE A 1 196 ? 10.337 1.432 6.998 1.00 88.19 196 PHE A C 1
ATOM 1618 O O . PHE A 1 196 ? 9.561 1.909 6.172 1.00 88.19 196 PHE A O 1
ATOM 1625 N N . ASP A 1 197 ? 11.343 2.122 7.526 1.00 88.88 197 ASP A N 1
ATOM 1626 C CA . ASP A 1 197 ? 11.711 3.462 7.091 1.00 88.88 197 ASP A CA 1
ATOM 1627 C C . ASP A 1 197 ? 12.659 3.368 5.885 1.00 88.88 197 ASP A C 1
ATOM 1629 O O . ASP A 1 197 ? 13.632 2.602 5.903 1.00 88.88 197 ASP A O 1
ATOM 1633 N N . CYS A 1 198 ? 12.360 4.122 4.823 1.00 86.88 198 CYS A N 1
ATOM 1634 C CA . CYS A 1 198 ? 13.134 4.137 3.585 1.00 86.88 198 CYS A CA 1
ATOM 1635 C C . CYS A 1 198 ? 14.340 5.037 3.522 1.00 86.88 198 CYS A C 1
ATOM 1637 O O . CYS A 1 198 ? 15.120 4.936 2.567 1.00 86.88 198 CYS A O 1
ATOM 1639 N N . ASP A 1 199 ? 14.536 5.828 4.559 1.00 88.56 199 ASP A N 1
ATOM 1640 C CA . ASP A 1 199 ? 15.690 6.701 4.670 1.00 88.56 199 ASP A CA 1
ATOM 1641 C C . ASP A 1 199 ? 16.759 6.108 5.595 1.00 88.56 199 ASP A C 1
ATOM 1643 O O . ASP A 1 199 ? 17.900 6.572 5.615 1.00 88.56 199 ASP A O 1
ATOM 1647 N N . LEU A 1 200 ? 16.446 4.999 6.275 1.00 89.94 200 LEU A N 1
ATOM 1648 C CA . LEU A 1 200 ? 17.422 4.223 7.032 1.00 89.94 200 LEU A CA 1
ATOM 1649 C C . LEU A 1 200 ? 18.239 3.302 6.120 1.00 89.94 200 LEU A C 1
ATOM 1651 O O . LEU A 1 200 ? 17.709 2.444 5.411 1.00 89.94 200 LEU A O 1
ATOM 1655 N N . LYS A 1 201 ? 19.566 3.437 6.206 1.00 90.94 201 LYS A N 1
ATOM 1656 C CA . LYS A 1 201 ? 20.535 2.657 5.420 1.00 90.94 201 LYS A CA 1
ATOM 1657 C C . LYS A 1 201 ? 20.390 1.145 5.615 1.00 90.94 201 LYS A C 1
ATOM 1659 O O . LYS A 1 201 ? 20.535 0.389 4.660 1.00 90.94 201 LYS A O 1
ATOM 1664 N N . GLU A 1 202 ? 20.083 0.699 6.831 1.00 93.12 202 GLU A N 1
ATOM 1665 C CA . GLU A 1 202 ? 19.857 -0.721 7.146 1.00 93.12 202 GLU A CA 1
ATOM 1666 C C . GLU A 1 202 ? 18.705 -1.348 6.344 1.00 93.12 202 GLU A C 1
ATOM 1668 O O . GLU A 1 202 ? 18.721 -2.550 6.087 1.00 93.12 202 GLU A O 1
ATOM 1673 N N . ASN A 1 203 ? 17.768 -0.529 5.855 1.00 92.81 203 ASN A N 1
ATOM 1674 C CA . ASN A 1 203 ? 16.626 -0.981 5.068 1.00 92.81 203 ASN A CA 1
ATOM 1675 C C . ASN A 1 203 ? 16.842 -0.847 3.549 1.00 92.81 203 ASN A C 1
ATOM 1677 O O . ASN A 1 203 ? 15.930 -1.131 2.775 1.00 92.81 203 ASN A O 1
ATOM 1681 N N . GLU A 1 204 ? 18.024 -0.443 3.068 1.00 92.44 204 GLU A N 1
ATOM 1682 C CA . GLU A 1 204 ? 18.257 -0.195 1.636 1.00 92.44 204 GLU A CA 1
ATOM 1683 C C . GLU A 1 204 ? 17.922 -1.416 0.758 1.00 92.44 204 GLU A C 1
ATOM 1685 O O . GLU A 1 204 ? 17.223 -1.288 -0.249 1.00 92.44 204 GLU A O 1
ATOM 1690 N N . ALA A 1 205 ? 18.350 -2.616 1.164 1.00 92.75 205 ALA A N 1
ATOM 1691 C CA . ALA A 1 205 ? 18.075 -3.855 0.430 1.00 92.75 205 ALA A CA 1
ATOM 1692 C C . ALA A 1 205 ? 16.571 -4.183 0.361 1.00 92.75 205 ALA A C 1
ATOM 1694 O O . ALA A 1 205 ? 16.070 -4.629 -0.681 1.00 92.75 205 ALA A O 1
ATOM 1695 N N . LEU A 1 206 ? 15.844 -3.917 1.451 1.00 91.56 206 LEU A N 1
ATOM 1696 C CA . LEU A 1 206 ? 14.390 -4.043 1.503 1.00 91.56 206 LEU A CA 1
ATOM 1697 C C . LEU A 1 206 ? 13.742 -3.088 0.490 1.00 91.56 206 LEU A C 1
ATOM 1699 O O . LEU A 1 206 ? 12.900 -3.513 -0.302 1.00 91.56 206 LEU A O 1
ATOM 1703 N N . TRP A 1 207 ? 14.176 -1.826 0.438 1.00 91.56 207 TRP A N 1
ATOM 1704 C CA . TRP A 1 207 ? 13.604 -0.843 -0.490 1.00 91.56 207 TRP A CA 1
ATOM 1705 C C . TRP A 1 207 ? 13.910 -1.112 -1.945 1.00 91.56 207 TRP A C 1
ATOM 1707 O O . TRP A 1 207 ? 13.034 -0.904 -2.785 1.00 91.56 207 TRP A O 1
ATOM 1717 N N . GLN A 1 208 ? 15.105 -1.606 -2.267 1.00 92.56 208 GLN A N 1
ATOM 1718 C CA . GLN A 1 208 ? 15.393 -2.012 -3.642 1.00 92.56 208 GLN A CA 1
ATOM 1719 C C . GLN A 1 208 ? 14.476 -3.157 -4.074 1.00 92.56 208 GLN A C 1
ATOM 1721 O O . GLN A 1 208 ? 13.905 -3.107 -5.162 1.00 92.56 208 GLN A O 1
ATOM 1726 N N . SER A 1 209 ? 14.260 -4.141 -3.203 1.00 94.94 209 SER A N 1
ATOM 1727 C CA . SER A 1 209 ? 13.381 -5.276 -3.494 1.00 94.94 209 SER A CA 1
ATOM 1728 C C . SER A 1 209 ? 11.914 -4.848 -3.626 1.00 94.94 209 SER A C 1
ATOM 1730 O O . SER A 1 209 ? 11.241 -5.222 -4.588 1.00 94.94 209 SER A O 1
ATOM 1732 N N . LEU A 1 210 ? 11.434 -3.974 -2.734 1.00 94.38 210 LEU A N 1
ATOM 1733 C CA . LEU A 1 210 ? 10.092 -3.394 -2.827 1.00 94.38 210 LEU A CA 1
ATOM 1734 C C . LEU A 1 210 ? 9.917 -2.568 -4.099 1.00 94.38 210 LEU A C 1
ATOM 1736 O O . LEU A 1 210 ? 8.903 -2.706 -4.776 1.00 94.38 210 LEU A O 1
ATOM 1740 N N . LYS A 1 211 ? 10.909 -1.764 -4.484 1.00 94.69 211 LYS A N 1
ATOM 1741 C CA . LYS A 1 211 ? 10.891 -1.019 -5.746 1.00 94.69 211 LYS A CA 1
ATOM 1742 C C . LYS A 1 211 ? 10.809 -1.953 -6.953 1.00 94.69 211 LYS A C 1
ATOM 1744 O O . LYS A 1 211 ? 10.019 -1.690 -7.859 1.00 94.69 211 LYS A O 1
ATOM 1749 N N . LEU A 1 212 ? 11.593 -3.029 -6.982 1.00 96.19 212 LEU A N 1
ATOM 1750 C CA . LEU A 1 212 ? 11.550 -4.011 -8.070 1.00 96.19 212 LEU A CA 1
ATOM 1751 C C . LEU A 1 212 ? 10.165 -4.655 -8.187 1.00 96.19 212 LEU A C 1
ATOM 1753 O O . LEU A 1 212 ? 9.564 -4.630 -9.264 1.00 96.19 212 LEU A O 1
ATOM 1757 N N . ALA A 1 213 ? 9.617 -5.119 -7.067 1.00 97.00 213 ALA A N 1
ATOM 1758 C CA . ALA A 1 213 ? 8.306 -5.749 -7.019 1.00 97.00 213 ALA A CA 1
ATOM 1759 C C . ALA A 1 213 ? 7.179 -4.771 -7.398 1.00 97.00 213 ALA A C 1
ATOM 1761 O O . ALA A 1 213 ? 6.314 -5.070 -8.221 1.00 97.00 213 ALA A O 1
ATOM 1762 N N . TYR A 1 214 ? 7.198 -3.575 -6.812 1.00 96.19 214 TYR A N 1
ATOM 1763 C CA . TYR A 1 214 ? 6.098 -2.620 -6.879 1.00 96.19 214 TYR A CA 1
ATOM 1764 C C . TYR A 1 214 ? 6.087 -1.798 -8.171 1.00 96.19 214 TYR A C 1
ATOM 1766 O O . TYR A 1 214 ? 5.016 -1.457 -8.675 1.00 96.19 214 TYR A O 1
ATOM 1774 N N . VAL A 1 215 ? 7.261 -1.459 -8.713 1.00 95.69 215 VAL A N 1
ATOM 1775 C CA . VAL A 1 215 ? 7.383 -0.606 -9.906 1.00 95.69 215 VAL A CA 1
ATOM 1776 C C . VAL A 1 215 ? 7.599 -1.426 -11.170 1.00 95.69 215 VAL A C 1
ATOM 1778 O O . VAL A 1 215 ? 7.023 -1.104 -12.208 1.00 95.69 215 VAL A O 1
ATOM 1781 N N . PHE A 1 216 ? 8.416 -2.477 -11.098 1.00 96.19 216 PHE A N 1
ATOM 1782 C CA . PHE A 1 216 ? 8.785 -3.268 -12.272 1.00 96.19 216 PHE A CA 1
ATOM 1783 C C . PHE A 1 216 ? 8.041 -4.604 -12.358 1.00 96.19 216 PHE A C 1
ATOM 1785 O O . PHE A 1 216 ? 8.007 -5.190 -13.438 1.00 96.19 216 PHE A O 1
ATOM 1792 N N . GLY A 1 217 ? 7.431 -5.082 -11.269 1.00 96.12 217 GLY A N 1
ATOM 1793 C CA . GLY A 1 217 ? 6.848 -6.425 -11.223 1.00 96.12 217 GLY A CA 1
ATOM 1794 C C . GLY A 1 217 ? 7.903 -7.521 -11.364 1.00 96.12 217 GLY A C 1
ATOM 1795 O O . GLY A 1 217 ? 7.632 -8.558 -11.963 1.00 96.12 217 GLY A O 1
ATOM 1796 N N . LEU A 1 218 ? 9.122 -7.258 -10.886 1.00 95.06 218 LEU A N 1
ATOM 1797 C CA . LEU A 1 218 ? 10.268 -8.164 -10.955 1.00 95.06 218 LEU A CA 1
ATOM 1798 C C . LEU A 1 218 ? 10.663 -8.566 -9.547 1.00 95.06 218 LEU A C 1
ATOM 1800 O O . LEU A 1 218 ? 10.843 -7.658 -8.745 1.00 95.06 218 LEU A O 1
ATOM 1804 N N . VAL A 1 219 ? 10.780 -9.868 -9.275 1.00 77.44 219 VAL A N 1
ATOM 1805 C CA . VAL A 1 219 ? 11.290 -10.498 -8.037 1.00 77.44 219 VAL A CA 1
ATOM 1806 C C . VAL A 1 219 ? 10.972 -11.987 -8.045 1.00 77.44 219 VAL A C 1
ATOM 1808 O O . VAL A 1 219 ? 9.856 -12.340 -8.492 1.00 77.44 219 VAL A O 1
#

Foldseek 3Di:
DDDPVLVVCVVVVVQLVSLVVLVCCCCPNPCVVVFPPCLLVLLVVLLLVLQLLLQLLLLLVVVLVVLVVVCVVPNDDPVSVVVNVVSVVVNVVSVVVNVVSVVVSVVSLVPGRPGSLVVQQVVLVVPPCLQVQPVNLVVCLVVVWCSVVVPCPQVDFAPDPRPNRHHTDDPSHNVSCVVVPDDQDPVNVVVVCVVVPCVDPVCVVVSVSCSCSNRRVHD

Radius of gyration: 20.17 Å; chains: 1; bounding box: 53×33×60 Å

Secondary structure (DSSP, 8-state):
---HHHHHHHHTT-HHHHHHHHHHHHHHSTTGGGS-SSHHHHHHHHHHHHHHHHHHHHHHHHHHHHHHHHHHHSPPPHHHHHHHHHHHHHHHHHHHHHHHHHHHHHHHHHTPPTTHHHHHHHHHHTSTTGGG-HHHHHHHHHTT-HHHHT--GGGS--SSSSS---S---TT-HHHHHHHTSPPPHHHHHHHHHHT-SS-GGGHHHHHHHHIIIII---

Organism: NCBI:txid138285

pLDDT: mean 93.54, std 5.44, range [61.22, 98.31]

Sequence (219 aa):
MATKLENALVKLGKQTWAQHLRHIQHLHGPQKTKSDPDWPKDIILMDTQLREIGQREIYLREEIKALVSQEQEAPLSTEQRAQLAKWQMELDDLARKYWHLEREFYRREASVPAGPLQRAYVAWKKNPEWYLVGYLRNDCAGRGGCCGRSCGCCERPRDTEKRIRWGHCTIECGCCRRARGFDLTHEDRVRYQKLFDCDLKENEALWQ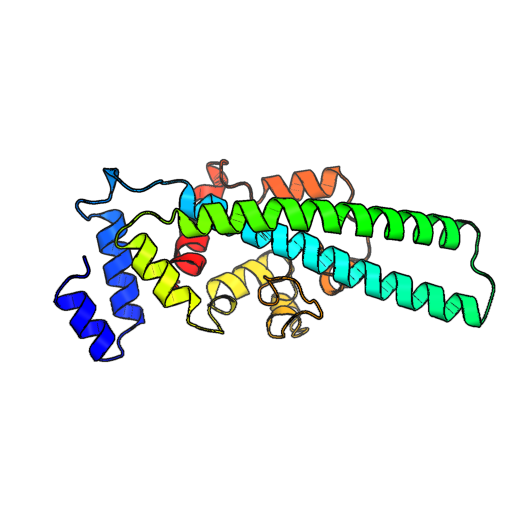SLKLAYVFGLV